Protein AF-A0A6P8IX36-F1 (afdb_monomer_lite)

Secondary structure (DSSP, 8-state):
-HHHHHHHHHHHHHSSTTHHHHHHHHHHHHHHHHHT--S--HHHHHHHHHHHHHHHHHHHHHHHHHHHHHHHHHHHHHHHHHHHHHHHHHHHHHHHHHHHHHHHHHHHHHTSPPHHHHHHHHHHHHHHHHHHHHHHHHHHHHHHHHHHHHHHHHHHHHHHHHHHHHHHHHHHHHHTTSS---------------------------

pLDDT: mean 76.94, std 20.55, range [27.88, 97.88]

Foldseek 3Di:
DVVVVVVVVQCLQQVPNPPQVVLVVVLVVLVVVLVPDPPDSPVSVVVSVVSVVVNVVSNVVSVVVVVVVVVVVVVVVVVVVVVVVVPVCVVVVVCVVCVVVVVVVVVVVVVDDDPVVVVVVVVVVVVVVVVVVVVVVVVVVVVVVVVVVVVVVVVVVVVVVVVVVVVVVVVVCVVVPPDDDDDDDDDDDDDDDDDDDDDDDDDDDD

Radius of gyration: 62.51 Å; chains: 1; bounding box: 89×50×178 Å

Structure (mmCIF, N/CA/C/O backbone):
data_AF-A0A6P8IX36-F1
#
_entry.id   AF-A0A6P8IX36-F1
#
loop_
_atom_site.group_PDB
_atom_site.id
_atom_site.type_symbol
_atom_site.label_atom_id
_atom_site.label_alt_id
_atom_site.label_comp_id
_atom_site.label_asym_id
_atom_site.label_entity_id
_atom_site.label_seq_id
_atom_site.pdbx_PDB_ins_code
_atom_site.Cartn_x
_atom_site.Cartn_y
_atom_site.Cartn_z
_atom_site.occupancy
_atom_site.B_iso_or_equiv
_atom_site.auth_seq_id
_atom_site.auth_comp_id
_atom_site.auth_asym_id
_atom_site.auth_atom_id
_atom_site.pdbx_PDB_model_num
ATOM 1 N N . MET A 1 1 ? -1.963 21.191 -30.939 1.00 56.12 1 MET A N 1
ATOM 2 C CA . MET A 1 1 ? -2.420 19.890 -31.491 1.00 56.12 1 MET A CA 1
ATOM 3 C C . MET A 1 1 ? -1.783 19.585 -32.846 1.00 56.12 1 MET A C 1
ATOM 5 O O . MET A 1 1 ? -0.876 18.770 -32.852 1.00 56.12 1 MET A O 1
ATOM 9 N N . ALA A 1 2 ? -2.171 20.232 -33.959 1.00 70.69 2 ALA A N 1
ATOM 10 C CA . ALA A 1 2 ? -1.539 19.979 -35.269 1.00 70.69 2 ALA A CA 1
ATOM 11 C C . ALA A 1 2 ? -0.059 20.410 -35.304 1.00 70.69 2 ALA A C 1
ATOM 13 O O . ALA A 1 2 ? 0.797 19.630 -35.712 1.00 70.69 2 ALA A O 1
ATOM 14 N N . ASP A 1 3 ? 0.251 21.596 -34.772 1.00 66.12 3 ASP A N 1
ATOM 15 C CA . ASP A 1 3 ? 1.633 22.089 -34.690 1.00 66.12 3 ASP A CA 1
ATOM 16 C C . ASP A 1 3 ? 2.513 21.236 -33.769 1.00 66.12 3 ASP A C 1
ATOM 18 O O . ASP A 1 3 ? 3.644 20.929 -34.126 1.00 66.12 3 ASP A O 1
ATOM 22 N N . ASP A 1 4 ? 1.989 20.759 -32.635 1.00 74.50 4 ASP A N 1
ATOM 23 C CA . ASP A 1 4 ? 2.739 19.854 -31.747 1.00 74.50 4 ASP A CA 1
ATOM 24 C C . ASP A 1 4 ? 3.066 18.525 -32.420 1.00 74.50 4 ASP A C 1
ATOM 26 O O . ASP A 1 4 ? 4.098 17.919 -32.145 1.00 74.50 4 ASP A O 1
ATOM 30 N N . GLU A 1 5 ? 2.187 18.040 -33.295 1.00 77.25 5 GLU A N 1
ATOM 31 C CA . GLU A 1 5 ? 2.423 16.808 -34.034 1.00 77.25 5 GLU A CA 1
ATOM 32 C C . GLU A 1 5 ? 3.450 17.004 -35.152 1.00 77.25 5 GLU A C 1
ATOM 34 O O . GLU A 1 5 ? 4.294 16.132 -35.361 1.00 77.25 5 GLU A O 1
ATOM 39 N N . VAL A 1 6 ? 3.444 18.168 -35.806 1.00 72.75 6 VAL A N 1
ATOM 40 C CA . VAL A 1 6 ? 4.472 18.572 -36.776 1.00 72.75 6 VAL A CA 1
ATOM 41 C C . VAL A 1 6 ? 5.829 18.737 -36.088 1.00 72.75 6 VAL A C 1
ATOM 43 O O . VAL A 1 6 ? 6.826 18.209 -36.576 1.00 72.75 6 VAL A O 1
ATOM 46 N N . ILE A 1 7 ? 5.869 19.392 -34.926 1.00 70.31 7 ILE A N 1
ATOM 47 C CA . ILE A 1 7 ? 7.081 19.581 -34.120 1.00 70.31 7 ILE A CA 1
ATOM 48 C C . ILE A 1 7 ? 7.608 18.229 -33.631 1.00 70.31 7 ILE A C 1
ATOM 50 O O . ILE A 1 7 ? 8.793 17.949 -33.781 1.00 70.31 7 ILE A O 1
ATOM 54 N N . ARG A 1 8 ? 6.739 17.343 -33.132 1.00 73.88 8 ARG A N 1
ATOM 55 C CA . ARG A 1 8 ? 7.122 15.998 -32.678 1.00 73.88 8 ARG A CA 1
ATOM 56 C C . ARG A 1 8 ? 7.668 15.140 -33.820 1.00 73.88 8 ARG A C 1
ATOM 58 O O . ARG A 1 8 ? 8.707 14.515 -33.645 1.00 73.88 8 ARG A O 1
ATOM 65 N N . LYS A 1 9 ? 7.017 15.140 -34.991 1.00 69.38 9 LYS A N 1
ATOM 66 C CA . LYS A 1 9 ? 7.498 14.421 -36.187 1.00 69.38 9 LYS A CA 1
ATOM 67 C C . LYS A 1 9 ? 8.828 14.989 -36.694 1.00 69.38 9 LYS A C 1
ATOM 69 O O . LYS A 1 9 ? 9.705 14.212 -37.051 1.00 69.38 9 LYS A O 1
ATOM 74 N N . ARG A 1 10 ? 9.013 16.315 -36.662 1.00 65.44 10 ARG A N 1
ATOM 75 C CA . ARG A 1 10 ? 10.285 16.972 -37.013 1.00 65.44 10 ARG A CA 1
ATOM 76 C C . ARG A 1 10 ? 11.404 16.592 -36.036 1.00 65.44 10 ARG A C 1
ATOM 78 O O . ARG A 1 10 ? 12.478 16.215 -36.480 1.00 65.44 10 ARG A O 1
ATOM 85 N N . LEU A 1 11 ? 11.146 16.616 -34.726 1.00 66.44 11 LEU A N 1
ATOM 86 C CA . LEU A 1 11 ? 12.119 16.215 -33.700 1.00 66.44 11 LEU A CA 1
ATOM 87 C C . LEU A 1 11 ? 12.490 14.727 -33.763 1.00 66.44 11 LEU A C 1
ATOM 89 O O . LEU A 1 11 ? 13.651 14.392 -33.553 1.00 66.44 11 LEU A O 1
ATOM 93 N N . LEU A 1 12 ? 11.527 13.849 -34.057 1.00 65.31 12 LEU A N 1
ATOM 94 C CA . LEU A 1 12 ? 11.753 12.404 -34.184 1.00 65.31 12 LEU A CA 1
ATOM 95 C C . LEU A 1 12 ? 12.608 12.036 -35.402 1.00 65.31 12 LEU A C 1
ATOM 97 O O . LEU A 1 12 ? 13.360 11.071 -35.327 1.00 65.31 12 LEU A O 1
ATOM 101 N N . ILE A 1 13 ? 12.495 12.785 -36.503 1.00 63.41 13 ILE A N 1
ATOM 102 C CA . ILE A 1 13 ? 13.295 12.556 -37.715 1.00 63.41 13 ILE A CA 1
ATOM 103 C C . ILE A 1 13 ? 14.690 13.183 -37.585 1.00 63.41 13 ILE A C 1
ATOM 105 O O . ILE A 1 13 ? 15.666 12.557 -37.983 1.00 63.41 13 ILE A O 1
ATOM 109 N N . ASP A 1 14 ? 14.801 14.392 -37.022 1.00 61.16 14 ASP A N 1
ATOM 110 C CA . ASP A 1 14 ? 16.071 15.130 -37.013 1.00 61.16 14 ASP A CA 1
ATOM 111 C C . ASP A 1 14 ? 16.959 14.861 -35.789 1.00 61.16 14 ASP A C 1
ATOM 113 O O . ASP A 1 14 ? 18.153 15.130 -35.871 1.00 61.16 14 ASP A O 1
ATOM 117 N N . GLY A 1 15 ? 16.436 14.397 -34.643 1.00 56.31 15 GLY A N 1
ATOM 118 C CA . GLY A 1 15 ? 17.191 14.169 -33.389 1.00 56.31 15 GLY A CA 1
ATOM 119 C C . GLY A 1 15 ? 17.849 15.417 -32.755 1.00 56.31 15 GLY A C 1
ATOM 120 O O . GLY A 1 15 ? 18.048 15.482 -31.546 1.00 56.31 15 GLY A O 1
ATOM 121 N N . GLU A 1 16 ? 18.136 16.438 -33.558 1.00 54.03 16 GLU A N 1
ATOM 122 C CA . GLU A 1 16 ? 18.851 17.675 -33.289 1.00 54.03 16 GLU A CA 1
ATOM 123 C C . GLU A 1 16 ? 18.339 18.691 -34.341 1.00 54.03 16 GLU A C 1
ATOM 125 O O . GLU A 1 16 ? 18.973 18.933 -35.363 1.00 54.03 16 GLU A O 1
ATOM 130 N N . GLY A 1 17 ? 17.109 19.188 -34.147 1.00 56.66 17 GLY A N 1
ATOM 131 C CA . GLY A 1 17 ? 16.180 19.780 -35.138 1.00 56.66 17 GLY A CA 1
ATOM 132 C C . GLY A 1 17 ? 16.595 20.962 -36.037 1.00 56.66 17 GLY A C 1
ATOM 133 O O . GLY A 1 17 ? 15.749 21.804 -36.326 1.00 56.66 17 GLY A O 1
ATOM 134 N N . VAL A 1 18 ? 17.848 21.080 -36.482 1.00 56.66 18 VAL A N 1
ATOM 135 C CA . VAL A 1 18 ? 18.334 22.136 -37.395 1.00 56.66 18 VAL A CA 1
ATOM 136 C C . VAL A 1 18 ? 19.445 21.640 -38.353 1.00 56.66 18 VAL A C 1
ATOM 138 O O . VAL A 1 18 ? 19.840 22.366 -39.267 1.00 56.66 18 VAL A O 1
ATOM 141 N N . GLY A 1 19 ? 19.984 20.427 -38.177 1.00 68.81 19 GLY A N 1
ATOM 142 C CA . GLY A 1 19 ? 21.182 19.959 -38.890 1.00 68.81 19 GLY A CA 1
ATOM 143 C C . GLY A 1 19 ? 20.962 19.588 -40.360 1.00 68.81 19 GLY A C 1
ATOM 144 O O . GLY A 1 19 ? 21.636 20.130 -41.242 1.00 68.81 19 GLY A O 1
ATOM 145 N N . ASP A 1 20 ? 20.022 18.684 -40.634 1.00 73.25 20 ASP A N 1
ATOM 146 C CA . ASP A 1 20 ? 19.889 18.063 -41.957 1.00 73.25 20 ASP A CA 1
ATOM 147 C C . ASP A 1 20 ? 19.109 18.931 -42.950 1.00 73.25 20 ASP A C 1
ATOM 149 O O . ASP A 1 20 ? 19.558 19.111 -44.082 1.00 73.25 20 ASP A O 1
ATOM 153 N N . ASP A 1 21 ? 18.044 19.610 -42.514 1.00 78.19 21 ASP A N 1
ATOM 154 C CA . ASP A 1 21 ? 17.327 20.615 -43.321 1.00 78.19 21 ASP A CA 1
ATOM 155 C C . ASP A 1 21 ? 18.276 21.732 -43.805 1.00 78.19 21 ASP A C 1
ATOM 157 O O . ASP A 1 21 ? 18.265 22.139 -44.973 1.00 78.19 21 ASP A O 1
ATOM 161 N N . ARG A 1 22 ? 19.211 22.157 -42.943 1.00 80.19 22 ARG A N 1
ATOM 162 C CA . ARG A 1 22 ? 20.257 23.129 -43.286 1.00 80.19 22 ARG A CA 1
ATOM 163 C C . ARG A 1 22 ? 21.282 22.561 -44.268 1.00 80.19 22 ARG A C 1
ATOM 165 O O . ARG A 1 22 ? 21.709 23.295 -45.167 1.00 80.19 22 ARG A O 1
ATOM 172 N N . ARG A 1 23 ? 21.692 21.296 -44.122 1.00 82.19 23 ARG A N 1
ATOM 173 C CA . ARG A 1 23 ? 22.615 20.611 -45.050 1.00 82.19 23 ARG A CA 1
ATOM 174 C C . ARG A 1 23 ? 21.992 20.471 -46.437 1.00 82.19 23 ARG A C 1
ATOM 176 O O . ARG A 1 23 ? 22.602 20.917 -47.407 1.00 82.19 23 ARG A O 1
ATOM 183 N N . ILE A 1 24 ? 20.751 19.993 -46.515 1.00 85.88 24 ILE A N 1
ATOM 184 C CA . ILE A 1 24 ? 19.984 19.841 -47.760 1.00 85.88 24 ILE A CA 1
ATOM 185 C C . ILE A 1 24 ? 19.754 21.204 -48.421 1.00 85.88 24 ILE A C 1
ATOM 187 O O . ILE A 1 24 ? 20.025 21.379 -49.608 1.00 85.88 24 ILE A O 1
ATOM 191 N N . THR A 1 25 ? 19.354 22.217 -47.650 1.00 87.50 25 THR A N 1
ATOM 192 C CA . THR A 1 25 ? 19.180 23.587 -48.159 1.00 87.50 25 THR A CA 1
ATOM 193 C C . THR A 1 25 ? 20.494 24.173 -48.690 1.00 87.50 25 THR A C 1
ATOM 195 O O . THR A 1 25 ? 20.504 24.910 -49.679 1.00 87.50 25 THR A O 1
ATOM 198 N N . THR A 1 26 ? 21.625 23.860 -48.055 1.00 86.31 26 THR A N 1
ATOM 199 C CA . THR A 1 26 ? 22.953 24.319 -48.493 1.00 86.31 26 THR A CA 1
ATOM 200 C C . THR A 1 26 ? 23.412 23.597 -49.760 1.00 86.31 26 THR A C 1
ATOM 202 O O . THR A 1 26 ? 23.947 24.251 -50.661 1.00 86.31 26 THR A O 1
ATOM 205 N N . LEU A 1 27 ? 23.158 22.291 -49.866 1.00 89.06 27 LEU A N 1
ATOM 206 C CA . LEU A 1 27 ? 23.403 21.499 -51.070 1.00 89.06 27 LEU A CA 1
ATOM 207 C C . LEU A 1 27 ? 22.580 22.037 -52.247 1.00 89.06 27 LEU A C 1
ATOM 209 O O . LEU A 1 27 ? 23.144 22.335 -53.296 1.00 89.06 27 LEU A O 1
ATOM 213 N N . LEU A 1 28 ? 21.283 22.288 -52.044 1.00 89.25 28 LEU A N 1
ATOM 214 C CA . LEU A 1 28 ? 20.387 22.845 -53.061 1.00 89.25 28 LEU A CA 1
ATOM 215 C C . LEU A 1 28 ? 20.858 24.222 -53.556 1.00 89.25 28 LEU A C 1
ATOM 217 O O . LEU A 1 28 ? 20.911 24.475 -54.758 1.00 89.25 28 LEU A O 1
ATOM 221 N N . LYS A 1 29 ? 21.264 25.112 -52.641 1.00 87.94 29 LYS A N 1
ATOM 222 C CA . LYS A 1 29 ? 21.836 26.423 -52.999 1.00 87.94 29 LYS A CA 1
ATOM 223 C C . LYS A 1 29 ? 23.146 26.292 -53.778 1.00 87.94 29 LYS A C 1
ATOM 225 O O . LYS A 1 29 ? 23.406 27.112 -54.656 1.00 87.94 29 LYS A O 1
ATOM 230 N N . THR A 1 30 ? 23.978 25.304 -53.451 1.00 86.12 30 THR A N 1
ATOM 231 C CA . THR A 1 30 ? 25.255 25.051 -54.139 1.00 86.12 30 THR A CA 1
ATOM 232 C C . THR A 1 30 ? 25.016 24.472 -55.534 1.00 86.12 30 THR A C 1
ATOM 234 O O . THR A 1 30 ? 25.627 24.946 -56.487 1.00 86.12 30 THR A O 1
ATOM 237 N N . PHE A 1 31 ? 24.056 23.556 -55.674 1.00 86.81 31 PHE A N 1
ATOM 238 C CA . PHE A 1 31 ? 23.605 22.999 -56.950 1.00 86.81 31 PHE A CA 1
ATOM 239 C C . PHE A 1 31 ? 23.051 24.081 -57.887 1.00 86.81 31 PHE A C 1
ATOM 241 O O . PHE A 1 31 ? 23.521 24.221 -59.011 1.00 86.81 31 PHE A O 1
ATOM 248 N N . LEU A 1 32 ? 22.130 24.928 -57.410 1.00 87.06 32 LEU A N 1
ATOM 249 C CA . LEU A 1 32 ? 21.561 26.018 -58.216 1.00 87.06 32 LEU A CA 1
ATOM 250 C C . LEU A 1 32 ? 22.620 27.033 -58.673 1.00 87.06 32 LEU A C 1
ATOM 252 O O . LEU A 1 32 ? 22.550 27.542 -59.788 1.00 87.06 32 LEU A O 1
ATOM 256 N N . LYS A 1 33 ? 23.617 27.326 -57.829 1.00 84.69 33 LYS A N 1
ATOM 257 C CA . LYS A 1 33 ? 24.753 28.184 -58.205 1.00 84.69 33 LYS A CA 1
ATOM 258 C C . LYS A 1 33 ? 25.663 27.523 -59.235 1.00 84.69 33 LYS A C 1
ATOM 260 O O . LYS A 1 33 ? 26.165 28.213 -60.111 1.00 84.69 33 LYS A O 1
ATOM 265 N N . TRP A 1 34 ? 25.871 26.213 -59.132 1.00 83.50 34 TRP A N 1
ATOM 266 C CA . TRP A 1 34 ? 26.652 25.447 -60.098 1.00 83.50 34 TRP A CA 1
ATOM 267 C C . TRP A 1 34 ? 25.971 25.393 -61.473 1.00 83.50 34 TRP A C 1
ATOM 269 O O . TRP A 1 34 ? 26.638 25.603 -62.480 1.00 83.50 34 TRP A O 1
ATOM 279 N N . CYS A 1 35 ? 24.645 25.222 -61.526 1.00 83.81 35 CYS A N 1
ATOM 280 C CA . CYS A 1 35 ? 23.884 25.242 -62.781 1.00 83.81 35 CYS A CA 1
ATOM 281 C C . CYS A 1 35 ? 23.938 26.590 -63.519 1.00 83.81 35 CYS A C 1
ATOM 283 O O . CYS A 1 35 ? 23.827 26.607 -64.739 1.00 83.81 35 CYS A O 1
ATOM 285 N N . ASN A 1 36 ? 24.108 27.698 -62.789 1.00 81.88 36 ASN A N 1
ATOM 286 C CA . ASN A 1 36 ? 24.101 29.059 -63.337 1.00 81.88 36 ASN A CA 1
ATOM 287 C C . ASN A 1 36 ? 25.509 29.643 -63.587 1.00 81.88 36 ASN A C 1
ATOM 289 O O . ASN A 1 36 ? 25.612 30.810 -63.958 1.00 81.88 36 ASN A O 1
ATOM 293 N N . ASN A 1 37 ? 26.585 28.879 -63.356 1.00 73.94 37 ASN A N 1
ATOM 294 C CA . ASN A 1 37 ? 27.968 29.311 -63.593 1.00 73.94 37 ASN A CA 1
ATOM 295 C C . ASN A 1 37 ? 28.511 28.702 -64.897 1.00 73.94 37 ASN A C 1
ATOM 297 O O . ASN A 1 37 ? 28.570 27.477 -65.026 1.00 73.94 37 ASN A O 1
ATOM 301 N N . ASP A 1 38 ? 28.947 29.547 -65.836 1.00 62.81 38 ASP A N 1
ATOM 302 C CA . ASP A 1 38 ? 29.497 29.116 -67.133 1.00 62.81 38 ASP A CA 1
ATOM 303 C C . ASP A 1 38 ? 31.031 28.974 -67.165 1.00 62.81 38 ASP A C 1
ATOM 305 O O . ASP A 1 38 ? 31.550 28.321 -68.069 1.00 62.81 38 ASP A O 1
ATOM 309 N N . GLU A 1 39 ? 31.758 29.468 -66.154 1.00 64.75 39 GLU A N 1
ATOM 310 C CA . GLU A 1 39 ? 33.217 29.299 -66.034 1.00 64.75 39 GLU A CA 1
ATOM 311 C C . GLU A 1 39 ? 33.621 28.374 -64.866 1.00 64.75 39 GLU A C 1
ATOM 313 O O . GLU A 1 39 ? 32.979 28.356 -63.817 1.00 64.75 39 GLU A O 1
ATOM 318 N N . GLU A 1 40 ? 34.664 27.563 -65.103 1.00 63.22 40 GLU A N 1
ATOM 319 C CA . GLU A 1 40 ? 35.284 26.547 -64.223 1.00 63.22 40 GLU A CA 1
ATOM 320 C C . GLU A 1 40 ? 34.343 25.795 -63.255 1.00 63.22 40 GLU A C 1
ATOM 322 O O . GLU A 1 40 ? 34.241 26.050 -62.052 1.00 63.22 40 GLU A O 1
ATOM 327 N N . LYS A 1 41 ? 33.691 24.760 -63.798 1.00 65.75 41 LYS A N 1
ATOM 328 C CA . LYS A 1 41 ? 32.696 23.917 -63.109 1.00 65.75 41 LYS A CA 1
ATOM 329 C C . LYS A 1 41 ? 33.281 22.904 -62.112 1.00 65.75 41 LYS A C 1
ATOM 331 O O . LYS A 1 41 ? 32.517 22.361 -61.311 1.00 65.75 41 LYS A O 1
ATOM 336 N N . ASP A 1 42 ? 34.589 22.649 -62.136 1.00 68.75 42 ASP A N 1
ATOM 337 C CA . ASP A 1 42 ? 35.206 21.495 -61.460 1.00 68.75 42 ASP A CA 1
ATOM 338 C C . ASP A 1 42 ? 35.303 21.643 -59.919 1.00 68.75 42 ASP A C 1
ATOM 340 O O . ASP A 1 42 ? 34.772 20.793 -59.199 1.00 68.75 42 ASP A O 1
ATOM 344 N N . PRO A 1 43 ? 35.805 22.759 -59.343 1.00 79.56 43 PRO A N 1
ATOM 345 C CA . PRO A 1 43 ? 35.868 22.912 -57.880 1.00 79.56 43 PRO A CA 1
ATOM 346 C C . PRO A 1 43 ? 34.481 22.987 -57.220 1.00 79.56 43 PRO A C 1
ATOM 348 O O . PRO A 1 43 ? 34.266 22.512 -56.101 1.00 79.56 43 PRO A O 1
ATOM 351 N N . SER A 1 44 ? 33.517 23.577 -57.927 1.00 79.69 44 SER A N 1
ATOM 352 C CA . SER A 1 44 ? 32.130 23.697 -57.471 1.00 79.69 44 SER A CA 1
ATOM 353 C C . SER A 1 44 ? 31.399 22.349 -57.503 1.00 79.69 44 SER A C 1
ATOM 355 O O . SER A 1 44 ? 30.626 22.056 -56.588 1.00 79.69 44 SER A O 1
ATOM 357 N N . TYR A 1 45 ? 31.692 21.506 -58.498 1.00 84.81 45 TYR A N 1
ATOM 358 C CA . TYR A 1 45 ? 31.181 20.139 -58.586 1.00 84.81 45 TYR A CA 1
ATOM 359 C C . TYR A 1 45 ? 31.718 19.256 -57.451 1.00 84.81 45 TYR A C 1
ATOM 361 O O . TYR A 1 45 ? 30.932 18.621 -56.750 1.00 84.81 45 TYR A O 1
ATOM 369 N N . GLN A 1 46 ? 33.031 19.283 -57.191 1.00 86.56 46 GLN A N 1
ATOM 370 C CA . GLN A 1 46 ? 33.642 18.517 -56.093 1.00 86.56 46 GLN A CA 1
ATOM 371 C C . GLN A 1 46 ? 33.055 18.894 -54.726 1.00 86.56 46 GLN A C 1
ATOM 373 O O . GLN A 1 46 ? 32.765 18.032 -53.894 1.00 86.56 46 GLN A O 1
ATOM 378 N N . LYS A 1 47 ? 32.803 20.188 -54.502 1.00 85.94 47 LYS A N 1
ATOM 379 C CA . LYS A 1 47 ? 32.155 20.678 -53.279 1.00 85.94 47 LYS A CA 1
ATOM 380 C C . LYS A 1 47 ? 30.725 20.158 -53.125 1.00 85.94 47 LYS A C 1
ATOM 382 O O . LYS A 1 47 ? 30.330 19.783 -52.023 1.00 85.94 47 LYS A O 1
ATOM 387 N N . MET A 1 48 ? 29.954 20.142 -54.208 1.00 88.12 48 MET A N 1
ATOM 388 C CA . MET A 1 48 ? 28.593 19.610 -54.220 1.00 88.12 48 MET A CA 1
ATOM 389 C C . MET A 1 48 ? 28.577 18.097 -53.972 1.00 88.12 48 MET A C 1
ATOM 391 O O . MET A 1 48 ? 27.774 17.617 -53.176 1.00 88.12 48 MET A O 1
ATOM 395 N N . PHE A 1 49 ? 29.505 17.360 -54.583 1.00 87.56 49 PHE A N 1
ATOM 396 C CA . PHE A 1 49 ? 29.662 15.922 -54.380 1.00 87.56 49 PHE A CA 1
ATOM 397 C C . PHE A 1 49 ? 29.999 15.583 -52.920 1.00 87.56 49 PHE A C 1
ATOM 399 O O . PHE A 1 49 ? 29.364 14.724 -52.314 1.00 87.56 49 PHE A O 1
ATOM 406 N N . ALA A 1 50 ? 30.926 16.325 -52.308 1.00 89.38 50 ALA A N 1
ATOM 407 C CA . ALA A 1 50 ? 31.259 16.161 -50.894 1.00 89.38 50 ALA A CA 1
ATOM 408 C C . ALA A 1 50 ? 30.068 16.464 -49.963 1.00 89.38 50 ALA A C 1
ATOM 410 O O . ALA A 1 50 ? 29.871 15.773 -48.965 1.00 89.38 50 ALA A O 1
ATOM 411 N N . GLN A 1 51 ? 29.255 17.477 -50.284 1.00 89.06 51 GLN A N 1
ATOM 412 C CA . GLN A 1 51 ? 28.037 17.794 -49.529 1.00 89.06 51 GLN A CA 1
ATOM 413 C C . GLN A 1 51 ? 26.965 16.705 -49.664 1.00 89.06 51 GLN A C 1
ATOM 415 O O . GLN A 1 51 ? 26.291 16.400 -48.681 1.00 89.06 51 GLN A O 1
ATOM 420 N N . LEU A 1 52 ? 26.824 16.101 -50.847 1.00 89.94 52 LEU A N 1
ATOM 421 C CA . LEU A 1 52 ? 25.916 14.976 -51.067 1.00 89.94 52 LEU A CA 1
ATOM 422 C C . LEU A 1 52 ? 26.340 13.758 -50.235 1.00 89.94 52 LEU A C 1
ATOM 424 O O . LEU A 1 52 ? 25.527 13.237 -49.475 1.00 89.94 52 LEU A O 1
ATOM 428 N N . ALA A 1 53 ? 27.625 13.394 -50.269 1.00 91.69 53 ALA A N 1
ATOM 429 C CA . ALA A 1 53 ? 28.169 12.299 -49.462 1.00 91.69 53 ALA A CA 1
ATOM 430 C C . ALA A 1 53 ? 27.952 12.517 -47.950 1.00 91.69 53 ALA A C 1
ATOM 432 O O . ALA A 1 53 ? 27.641 11.585 -47.213 1.00 91.69 53 ALA A O 1
ATOM 433 N N . GLN A 1 54 ? 28.061 13.759 -47.465 1.00 87.94 54 GLN A N 1
ATOM 434 C CA . GLN A 1 54 ? 27.751 14.089 -46.068 1.00 87.94 54 GLN A CA 1
ATOM 435 C C . GLN A 1 54 ? 26.270 13.884 -45.721 1.00 87.94 54 GLN A C 1
ATOM 437 O O . GLN A 1 54 ? 25.971 13.434 -44.615 1.00 87.94 54 GLN A O 1
ATOM 442 N N . CYS A 1 55 ? 25.351 14.196 -46.642 1.00 88.69 55 CYS A N 1
ATOM 443 C CA . CYS A 1 55 ? 23.919 13.952 -46.447 1.00 88.69 55 CYS A CA 1
ATOM 444 C C . CYS A 1 55 ? 23.612 12.448 -46.404 1.00 88.69 55 CYS A C 1
ATOM 446 O O . CYS A 1 55 ? 22.852 12.005 -45.548 1.00 88.69 55 CYS A O 1
ATOM 448 N N . GLU A 1 56 ? 24.247 11.654 -47.269 1.00 90.31 56 GLU A N 1
ATOM 449 C CA . GLU A 1 56 ? 24.101 10.192 -47.283 1.00 90.31 56 GLU A CA 1
ATOM 450 C C . GLU A 1 56 ? 24.592 9.556 -45.978 1.00 90.31 56 GLU A C 1
ATOM 452 O O . GLU A 1 56 ? 23.897 8.728 -45.388 1.00 90.31 56 GLU A O 1
ATOM 457 N N . ILE A 1 57 ? 25.754 9.988 -45.477 1.00 89.38 57 ILE A N 1
ATOM 458 C CA . ILE A 1 57 ? 26.300 9.509 -44.198 1.00 89.38 57 ILE A CA 1
ATOM 459 C C . ILE A 1 57 ? 25.378 9.886 -43.033 1.00 89.38 57 ILE A C 1
ATOM 461 O O . ILE A 1 57 ? 25.147 9.064 -42.145 1.00 89.38 57 ILE A O 1
ATOM 465 N N . ALA A 1 58 ? 24.847 11.112 -43.020 1.00 86.62 58 ALA A N 1
ATOM 466 C CA . ALA A 1 58 ? 23.910 11.552 -41.989 1.00 86.62 58 ALA A CA 1
ATOM 467 C C . ALA A 1 58 ? 22.634 10.696 -41.988 1.00 86.62 58 ALA A C 1
ATOM 469 O O . ALA A 1 58 ? 22.249 10.181 -40.939 1.00 86.62 58 ALA A O 1
ATOM 470 N N . MET A 1 59 ? 22.052 10.447 -43.166 1.00 86.06 59 MET A N 1
ATOM 471 C CA . MET A 1 59 ? 20.874 9.591 -43.316 1.00 86.06 59 MET A CA 1
ATOM 472 C C . MET A 1 59 ? 21.148 8.153 -42.852 1.00 86.06 59 MET A C 1
ATOM 474 O O . MET A 1 59 ? 20.349 7.578 -42.114 1.00 86.06 59 MET A O 1
ATOM 478 N N . GLY A 1 60 ? 22.307 7.591 -43.214 1.00 90.44 60 GLY A N 1
ATOM 479 C CA . GLY A 1 60 ? 22.729 6.265 -42.759 1.00 90.44 60 GLY A CA 1
ATOM 480 C C . GLY A 1 60 ? 22.905 6.180 -41.240 1.00 90.44 60 GLY A C 1
ATOM 481 O O . GLY A 1 60 ? 22.518 5.186 -40.627 1.00 90.44 60 GLY A O 1
ATOM 482 N N . LYS A 1 61 ? 23.424 7.239 -40.604 1.00 89.38 61 LYS A N 1
ATOM 483 C CA . LYS A 1 61 ? 23.537 7.318 -39.141 1.00 89.38 61 LYS A CA 1
ATOM 484 C C . LYS A 1 61 ? 22.161 7.315 -38.473 1.00 89.38 61 LYS A C 1
ATOM 486 O O . LYS A 1 61 ? 21.970 6.572 -37.514 1.00 89.38 61 LYS A O 1
ATOM 491 N N . THR A 1 62 ? 21.216 8.113 -38.970 1.00 86.31 62 THR A N 1
ATOM 492 C CA . THR A 1 62 ? 19.848 8.164 -38.428 1.00 86.31 62 THR A CA 1
ATOM 493 C C . THR A 1 62 ? 19.155 6.809 -38.549 1.00 86.31 62 THR A C 1
ATOM 495 O O . THR A 1 62 ? 18.581 6.332 -37.573 1.00 86.31 62 THR A O 1
ATOM 498 N N . GLN A 1 63 ? 19.295 6.137 -39.696 1.00 89.88 63 GLN A N 1
ATOM 499 C CA . GLN A 1 63 ? 18.769 4.785 -39.897 1.00 89.88 63 GLN A CA 1
ATOM 500 C C . GLN A 1 63 ? 19.374 3.772 -38.908 1.00 89.88 63 GLN A C 1
ATOM 502 O O . GLN A 1 63 ? 18.644 3.011 -38.278 1.00 89.88 63 GLN A O 1
ATOM 507 N N . ALA A 1 64 ? 20.694 3.796 -38.707 1.00 92.69 64 ALA A N 1
ATOM 508 C CA . ALA A 1 64 ? 21.359 2.897 -37.764 1.00 92.69 64 ALA A CA 1
ATOM 509 C C . ALA A 1 64 ? 20.920 3.133 -36.305 1.00 92.69 64 ALA A C 1
ATOM 511 O O . ALA A 1 64 ? 20.740 2.178 -35.550 1.00 92.69 64 ALA A O 1
ATOM 512 N N . VAL A 1 65 ? 20.726 4.396 -35.904 1.00 90.25 65 VAL A N 1
ATOM 513 C CA . VAL A 1 65 ? 20.201 4.746 -34.571 1.00 90.25 65 VAL A CA 1
ATOM 514 C C . VAL A 1 65 ? 18.759 4.267 -34.411 1.00 90.25 65 VAL A C 1
ATOM 516 O O . VAL A 1 65 ? 18.418 3.727 -33.363 1.00 90.25 65 VAL A O 1
ATOM 519 N N . TYR A 1 66 ? 17.924 4.409 -35.442 1.00 89.88 66 TYR A N 1
ATOM 520 C CA . TYR A 1 66 ? 16.555 3.895 -35.425 1.00 89.88 66 TYR A CA 1
ATOM 521 C C . TYR A 1 66 ? 16.522 2.375 -35.194 1.00 89.88 66 TYR A C 1
ATOM 523 O O . TYR A 1 66 ? 15.866 1.906 -34.265 1.00 89.88 66 TYR A O 1
ATOM 531 N N . GLU A 1 67 ? 17.297 1.609 -35.966 1.00 95.50 67 GLU A N 1
ATOM 532 C CA . GLU A 1 67 ? 17.383 0.148 -35.825 1.00 95.50 67 GLU A CA 1
ATOM 533 C C . GLU A 1 67 ? 17.940 -0.284 -34.459 1.00 95.50 67 GLU A C 1
ATOM 535 O O . GLU A 1 67 ? 17.527 -1.299 -33.891 1.00 95.50 67 GLU A O 1
ATOM 540 N N . MET A 1 68 ? 18.889 0.480 -33.910 1.00 94.81 68 MET A N 1
ATOM 541 C CA . MET A 1 68 ? 19.394 0.276 -32.553 1.00 94.81 68 MET A CA 1
ATOM 542 C C . MET A 1 68 ? 18.286 0.482 -31.515 1.00 94.81 68 MET A C 1
ATOM 544 O O . MET A 1 68 ? 18.098 -0.389 -30.668 1.00 94.81 68 MET A O 1
ATOM 548 N N . ASN A 1 69 ? 17.520 1.570 -31.618 1.00 93.94 69 ASN A N 1
ATOM 549 C CA . ASN A 1 69 ? 16.430 1.887 -30.695 1.00 93.94 69 ASN A CA 1
ATOM 550 C C . ASN A 1 69 ? 15.302 0.843 -30.743 1.00 93.94 69 ASN A C 1
ATOM 552 O O . ASN A 1 69 ? 14.750 0.490 -29.700 1.00 93.94 69 ASN A O 1
ATOM 556 N N . GLU A 1 70 ? 14.965 0.304 -31.921 1.00 95.31 70 GLU A N 1
ATOM 557 C CA . GLU A 1 70 ? 13.990 -0.794 -32.034 1.00 95.31 70 GLU A CA 1
ATOM 558 C C . GLU A 1 70 ? 14.473 -2.061 -31.318 1.00 95.31 70 GLU A C 1
ATOM 560 O O . GLU A 1 70 ? 13.718 -2.705 -30.576 1.00 95.31 70 GLU A O 1
ATOM 565 N N . ARG A 1 71 ? 15.757 -2.403 -31.486 1.00 96.25 71 ARG A N 1
ATOM 566 C CA . ARG A 1 71 ? 16.370 -3.545 -30.798 1.00 96.25 71 ARG A CA 1
ATOM 567 C C . ARG A 1 71 ? 16.400 -3.336 -29.285 1.00 96.25 71 ARG A C 1
ATOM 569 O O . ARG A 1 71 ? 16.087 -4.266 -28.545 1.00 96.25 71 ARG A O 1
ATOM 576 N N . GLU A 1 72 ? 16.749 -2.137 -28.826 1.00 95.44 72 GLU A N 1
ATOM 577 C CA . GLU A 1 72 ? 16.744 -1.784 -27.404 1.00 95.44 72 GLU A CA 1
ATOM 578 C C . GLU A 1 72 ? 15.337 -1.840 -26.809 1.00 95.44 72 GLU A C 1
ATOM 580 O O . GLU A 1 72 ? 15.157 -2.445 -25.758 1.00 95.44 72 GLU A O 1
ATOM 585 N N . THR A 1 73 ? 14.328 -1.311 -27.505 1.00 94.38 73 THR A N 1
ATOM 586 C CA . THR A 1 73 ? 12.922 -1.374 -27.070 1.00 94.38 73 THR A CA 1
ATOM 587 C C . THR A 1 73 ? 12.480 -2.822 -26.871 1.00 94.38 73 THR A C 1
ATOM 589 O O . THR A 1 73 ? 11.988 -3.184 -25.803 1.00 94.38 73 THR A O 1
ATOM 592 N N . THR A 1 74 ? 12.759 -3.682 -27.854 1.00 96.06 74 THR A N 1
ATOM 593 C CA . THR A 1 74 ? 12.458 -5.119 -27.768 1.00 96.06 74 THR A CA 1
ATOM 594 C C . THR A 1 74 ? 13.203 -5.785 -26.606 1.00 96.06 74 THR A C 1
ATOM 596 O O . THR A 1 74 ? 12.646 -6.616 -25.888 1.00 96.06 74 THR A O 1
ATOM 599 N N . ASN A 1 75 ? 14.466 -5.415 -26.384 1.00 96.31 75 ASN A N 1
ATOM 600 C CA . ASN A 1 75 ? 15.258 -5.927 -25.270 1.00 96.31 75 ASN A CA 1
ATOM 601 C C . ASN A 1 75 ? 14.674 -5.507 -23.911 1.00 96.31 75 ASN A C 1
ATOM 603 O O . ASN A 1 75 ? 14.537 -6.347 -23.024 1.00 96.31 75 ASN A O 1
ATOM 607 N N . TYR A 1 76 ? 14.276 -4.244 -23.752 1.00 95.25 76 TYR A N 1
ATOM 608 C CA . TYR A 1 76 ? 13.649 -3.758 -22.523 1.00 95.25 76 TYR A CA 1
ATOM 609 C C . TYR A 1 76 ? 12.314 -4.449 -22.241 1.00 95.25 76 TYR A C 1
ATOM 611 O O . TYR A 1 76 ? 12.050 -4.810 -21.095 1.00 95.25 76 TYR A O 1
ATOM 619 N N . GLU A 1 77 ? 11.501 -4.714 -23.266 1.00 93.44 77 GLU A N 1
ATOM 620 C CA . GLU A 1 77 ? 10.272 -5.497 -23.111 1.00 93.44 77 GLU A CA 1
ATOM 621 C C . GLU A 1 77 ? 10.544 -6.933 -22.646 1.00 93.44 77 GLU A C 1
ATOM 623 O O . GLU A 1 77 ? 9.812 -7.467 -21.809 1.00 93.44 77 GLU A O 1
ATOM 628 N N . ASN A 1 78 ? 11.596 -7.566 -23.167 1.00 94.12 78 ASN A N 1
ATOM 629 C CA . ASN A 1 78 ? 11.974 -8.923 -22.779 1.00 94.12 78 ASN A CA 1
ATOM 630 C C . ASN A 1 78 ? 12.495 -8.976 -21.340 1.00 94.12 78 ASN A C 1
ATOM 632 O O . ASN A 1 78 ? 12.032 -9.808 -20.561 1.00 94.12 78 ASN A O 1
ATOM 636 N N . VAL A 1 79 ? 13.379 -8.049 -20.962 1.00 91.50 79 VAL A N 1
ATOM 637 C CA . VAL A 1 79 ? 13.885 -7.931 -19.586 1.00 91.50 79 VAL A CA 1
ATOM 638 C C . VAL A 1 79 ? 12.740 -7.649 -18.612 1.00 91.50 79 VAL A C 1
ATOM 640 O O . VAL A 1 79 ? 12.674 -8.259 -17.547 1.00 91.50 79 VAL A O 1
ATOM 643 N N . PHE A 1 80 ? 11.784 -6.790 -18.978 1.00 87.81 80 PHE A N 1
ATOM 644 C CA . PHE A 1 80 ? 10.601 -6.533 -18.155 1.00 87.81 80 PHE A CA 1
ATOM 645 C C . PHE A 1 80 ? 9.764 -7.800 -17.930 1.00 87.81 80 PHE A C 1
ATOM 647 O O . PHE A 1 80 ? 9.344 -8.065 -16.803 1.00 87.81 80 PHE A O 1
ATOM 654 N N . LYS A 1 81 ? 9.548 -8.608 -18.975 1.00 88.19 81 LYS A N 1
ATOM 655 C CA . LYS A 1 81 ? 8.844 -9.895 -18.855 1.00 88.19 81 LYS A CA 1
ATOM 656 C C . LYS A 1 81 ? 9.608 -10.878 -17.970 1.00 88.19 81 LYS A C 1
ATOM 658 O O . LYS A 1 81 ? 8.990 -11.533 -17.141 1.00 88.19 81 LYS A O 1
ATOM 663 N N . GLU A 1 82 ? 10.926 -10.970 -18.109 1.00 86.56 82 GLU A N 1
ATOM 664 C CA . GLU A 1 82 ? 11.761 -11.876 -17.311 1.00 86.56 82 GLU A CA 1
ATOM 665 C C . GLU A 1 82 ? 11.742 -11.512 -15.818 1.00 86.56 82 GLU A C 1
ATOM 667 O O . GLU A 1 82 ? 11.485 -12.364 -14.963 1.00 86.56 82 GLU A O 1
ATOM 672 N N . ILE A 1 83 ? 11.901 -10.224 -15.507 1.00 79.75 83 ILE A N 1
ATOM 673 C CA . ILE A 1 83 ? 11.762 -9.679 -14.150 1.00 79.75 83 ILE A CA 1
ATOM 674 C C . ILE A 1 83 ? 10.347 -9.957 -13.619 1.00 79.75 83 ILE A C 1
ATOM 676 O O . ILE A 1 83 ? 10.171 -10.500 -12.526 1.00 79.75 83 ILE A O 1
ATOM 680 N N . GLY A 1 84 ? 9.321 -9.659 -14.418 1.00 71.56 84 GLY A N 1
ATOM 681 C CA . GLY A 1 84 ? 7.919 -9.889 -14.080 1.00 71.56 84 GLY A CA 1
ATOM 682 C C . GLY A 1 84 ? 7.533 -11.357 -13.874 1.00 71.56 84 GLY A C 1
ATOM 683 O O . GLY A 1 84 ? 6.478 -11.601 -13.306 1.00 71.56 84 GLY A O 1
ATOM 684 N N . VAL A 1 85 ? 8.353 -12.327 -14.288 1.00 65.69 85 VAL A N 1
ATOM 685 C CA . VAL A 1 85 ? 8.155 -13.764 -14.018 1.00 65.69 85 VAL A CA 1
ATOM 686 C C . VAL A 1 85 ? 8.869 -14.209 -12.736 1.00 65.69 85 VAL A C 1
ATOM 688 O O . VAL A 1 85 ? 8.358 -15.078 -12.031 1.00 65.69 85 VAL A O 1
ATOM 691 N N . GLN A 1 86 ? 10.000 -13.598 -12.368 1.00 61.53 86 GLN A N 1
ATOM 692 C CA . GLN A 1 86 ? 10.694 -13.912 -11.109 1.00 61.53 86 GLN A CA 1
ATOM 693 C C . GLN A 1 86 ? 10.002 -13.330 -9.869 1.00 61.53 86 GLN A C 1
ATOM 695 O O . GLN A 1 86 ? 9.944 -13.984 -8.829 1.00 61.53 86 GLN A O 1
ATOM 700 N N . HIS A 1 87 ? 9.447 -12.121 -9.959 1.00 60.56 87 HIS A N 1
ATOM 701 C CA . HIS A 1 87 ? 8.807 -11.465 -8.816 1.00 60.56 87 HIS A CA 1
ATOM 702 C C . HIS A 1 87 ? 7.454 -12.033 -8.330 1.00 60.56 87 HIS A C 1
ATOM 704 O O . HIS A 1 87 ? 7.263 -12.028 -7.113 1.00 60.56 87 HIS A O 1
ATOM 710 N N . PRO A 1 88 ? 6.514 -12.529 -9.167 1.00 58.31 88 PRO A N 1
ATOM 711 C CA . PRO A 1 88 ? 5.228 -13.046 -8.686 1.00 58.31 88 PRO A CA 1
ATOM 712 C C . PRO A 1 88 ? 5.387 -14.287 -7.805 1.00 58.31 88 PRO A C 1
ATOM 714 O O . PRO A 1 88 ? 4.573 -14.507 -6.912 1.00 58.31 88 PRO A O 1
ATOM 717 N N . SER A 1 89 ? 6.449 -15.068 -8.011 1.00 56.25 89 SER A N 1
ATOM 718 C CA . SER A 1 89 ? 6.757 -16.239 -7.187 1.00 56.25 89 SER A CA 1
ATOM 719 C C . SER A 1 89 ? 7.121 -15.843 -5.758 1.00 56.25 89 SER A C 1
ATOM 721 O O . SER A 1 89 ? 6.633 -16.454 -4.818 1.00 56.25 89 SER A O 1
ATOM 723 N N . ILE A 1 90 ? 7.891 -14.766 -5.584 1.00 59.44 90 ILE A N 1
ATOM 724 C CA . ILE A 1 90 ? 8.329 -14.295 -4.265 1.00 59.44 90 ILE A CA 1
ATOM 725 C C . ILE A 1 90 ? 7.125 -13.802 -3.447 1.00 59.44 90 ILE A C 1
ATOM 727 O O . ILE A 1 90 ? 6.948 -14.195 -2.297 1.00 59.44 90 ILE A O 1
ATOM 731 N N . THR A 1 91 ? 6.249 -12.979 -4.030 1.00 60.81 91 THR A N 1
ATOM 732 C CA . THR A 1 91 ? 5.047 -12.486 -3.332 1.00 60.81 91 THR A CA 1
ATOM 733 C C . THR A 1 91 ? 4.030 -13.585 -3.048 1.00 60.81 91 THR A C 1
ATOM 735 O O . THR A 1 91 ? 3.425 -13.576 -1.976 1.00 60.81 91 THR A O 1
ATOM 738 N N . PHE A 1 92 ? 3.841 -14.538 -3.964 1.00 62.38 92 PHE A N 1
ATOM 739 C CA . PHE A 1 92 ? 2.938 -15.666 -3.742 1.00 62.38 92 PHE A CA 1
ATOM 740 C C . PHE A 1 92 ? 3.470 -16.623 -2.670 1.00 62.38 92 PHE A C 1
ATOM 742 O O . PHE A 1 92 ? 2.701 -17.085 -1.834 1.00 62.38 92 PHE A O 1
ATOM 749 N N . GLU A 1 93 ? 4.778 -16.875 -2.643 1.00 64.31 93 GLU A N 1
ATOM 750 C CA . GLU A 1 93 ? 5.418 -17.746 -1.658 1.00 64.31 93 GLU A CA 1
ATOM 751 C C . GLU A 1 93 ? 5.358 -17.149 -0.246 1.00 64.31 93 GLU A C 1
ATOM 753 O O . GLU A 1 93 ? 4.939 -17.835 0.685 1.00 64.31 93 GLU A O 1
ATOM 758 N N . TYR A 1 94 ? 5.642 -15.852 -0.077 1.00 65.12 94 TYR A N 1
ATOM 759 C CA . TYR A 1 94 ? 5.455 -15.186 1.219 1.00 65.12 94 TYR A CA 1
ATOM 760 C C . TYR A 1 94 ? 3.991 -15.172 1.670 1.00 65.12 94 TYR A C 1
ATOM 762 O O . TYR A 1 94 ? 3.712 -15.396 2.847 1.00 65.12 94 TYR A O 1
ATOM 770 N N . LEU A 1 95 ? 3.047 -14.947 0.752 1.00 67.12 95 LEU A N 1
ATOM 771 C CA . LEU A 1 95 ? 1.620 -14.978 1.071 1.00 67.12 95 LEU A CA 1
ATOM 772 C C . LEU A 1 95 ? 1.162 -16.390 1.463 1.00 67.12 95 LEU A C 1
ATOM 774 O O . LEU A 1 95 ? 0.418 -16.540 2.427 1.00 67.12 95 LEU A O 1
ATOM 778 N N . PHE A 1 96 ? 1.631 -17.421 0.758 1.00 71.81 96 PHE A N 1
ATOM 779 C CA . PHE A 1 96 ? 1.307 -18.819 1.039 1.00 71.81 96 PHE A CA 1
ATOM 780 C C . PHE A 1 96 ? 1.916 -19.312 2.356 1.00 71.81 96 PHE A C 1
ATOM 782 O O . PHE A 1 96 ? 1.280 -20.088 3.060 1.00 71.81 96 PHE A O 1
ATOM 789 N N . LEU A 1 97 ? 3.113 -18.844 2.720 1.00 72.25 97 LEU A N 1
ATOM 790 C CA . LEU A 1 97 ? 3.732 -19.162 4.010 1.00 72.25 97 LEU A CA 1
ATOM 791 C C . LEU A 1 97 ? 3.014 -18.491 5.182 1.00 72.25 97 LEU A C 1
ATOM 793 O O . LEU A 1 97 ? 2.881 -19.091 6.243 1.00 72.25 97 LEU A O 1
ATOM 797 N N . LEU A 1 98 ? 2.541 -17.260 4.991 1.00 72.81 98 LEU A N 1
ATOM 798 C CA . LEU A 1 98 ? 1.904 -16.485 6.049 1.00 72.81 98 LEU A CA 1
ATOM 799 C C . LEU A 1 98 ? 0.419 -16.852 6.236 1.00 72.81 98 LEU A C 1
ATOM 801 O O . LEU A 1 98 ? -0.118 -16.758 7.337 1.00 72.81 98 LEU A O 1
ATOM 805 N N . PHE A 1 99 ? -0.255 -17.314 5.181 1.00 81.75 99 PHE A N 1
ATOM 806 C CA . PHE A 1 99 ? -1.688 -17.618 5.198 1.00 81.75 99 PHE A CA 1
ATOM 807 C C . PHE A 1 99 ? -2.119 -18.641 6.274 1.00 81.75 99 PHE A C 1
ATOM 809 O O . PHE A 1 99 ? -3.087 -18.352 6.976 1.00 81.75 99 PHE A O 1
ATOM 816 N N . PRO A 1 100 ? -1.430 -19.781 6.492 1.00 83.38 100 PRO A N 1
ATOM 817 C CA . PRO A 1 100 ? -1.814 -20.755 7.516 1.00 83.38 100 PRO A CA 1
ATOM 818 C C . PRO A 1 100 ? -1.762 -20.205 8.945 1.00 83.38 100 PRO A C 1
ATOM 820 O O . PRO A 1 100 ? -2.616 -20.546 9.760 1.00 83.38 100 PRO A O 1
ATOM 823 N N . GLU A 1 101 ? -0.787 -19.345 9.262 1.00 84.25 101 GLU A N 1
ATOM 824 C CA . GLU A 1 101 ? -0.684 -18.718 10.588 1.00 84.25 101 GLU A CA 1
ATOM 825 C C . GLU A 1 101 ? -1.843 -17.744 10.831 1.00 84.25 101 GLU A C 1
ATOM 827 O O . GLU A 1 101 ? -2.431 -17.720 11.915 1.00 84.25 101 GLU A O 1
ATOM 832 N N . TYR A 1 102 ? -2.219 -16.980 9.802 1.00 87.19 102 TYR A N 1
ATOM 833 C CA . TYR A 1 102 ? -3.353 -16.061 9.866 1.00 87.19 102 TYR A CA 1
ATOM 834 C C . TYR A 1 102 ? -4.694 -16.797 9.889 1.00 87.19 102 TYR A C 1
ATOM 836 O O . TYR A 1 102 ? -5.598 -16.365 10.600 1.00 87.19 102 TYR A O 1
ATOM 844 N N . ASP A 1 103 ? -4.823 -17.915 9.175 1.00 90.12 103 ASP A N 1
ATOM 845 C CA . ASP A 1 103 ? -6.017 -18.763 9.198 1.00 90.12 103 ASP A CA 1
ATOM 846 C C . ASP A 1 103 ? -6.194 -19.440 10.566 1.00 90.12 103 ASP A C 1
ATOM 848 O O . ASP A 1 103 ? -7.279 -19.408 11.148 1.00 90.12 103 ASP A O 1
ATOM 852 N N . ALA A 1 104 ? -5.106 -19.942 11.161 1.00 90.88 104 ALA A N 1
ATOM 853 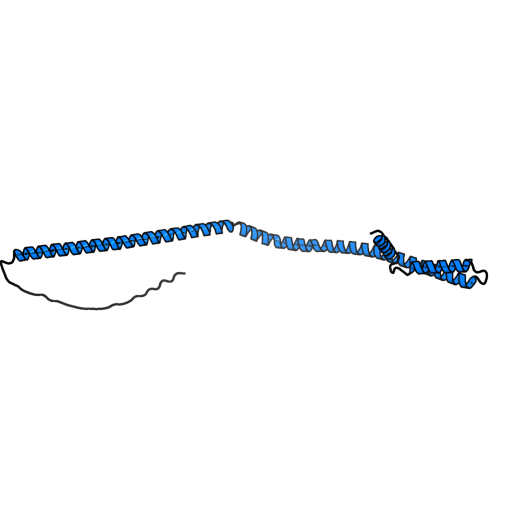C CA . ALA A 1 104 ? -5.115 -20.467 12.525 1.00 90.88 104 ALA A CA 1
ATOM 854 C C . ALA A 1 104 ? -5.514 -19.391 13.551 1.00 90.88 104 ALA A C 1
ATOM 856 O O . ALA A 1 104 ? -6.323 -19.651 14.449 1.00 90.88 104 ALA A O 1
ATOM 857 N N . LEU A 1 105 ? -4.994 -18.167 13.404 1.00 90.94 105 LEU A N 1
ATOM 858 C CA . LEU A 1 105 ? -5.364 -17.038 14.256 1.00 90.94 105 LEU A CA 1
ATOM 859 C C . LEU A 1 105 ? -6.834 -16.640 14.061 1.00 90.94 105 LEU A C 1
ATOM 861 O O . LEU A 1 105 ? -7.543 -16.436 15.045 1.00 90.94 105 LEU A O 1
ATOM 865 N N . ALA A 1 106 ? -7.315 -16.576 12.820 1.00 91.56 106 ALA A N 1
ATOM 866 C CA . ALA A 1 106 ? -8.706 -16.267 12.500 1.00 91.56 106 ALA A CA 1
ATOM 867 C C . ALA A 1 106 ? -9.662 -17.326 13.066 1.00 91.56 106 ALA A C 1
ATOM 869 O O . ALA A 1 106 ? -10.677 -16.978 13.670 1.00 91.56 106 ALA A O 1
ATOM 870 N N . GLN A 1 107 ? -9.307 -18.610 12.964 1.00 89.94 107 GLN A N 1
ATOM 871 C CA . GLN A 1 107 ? -10.059 -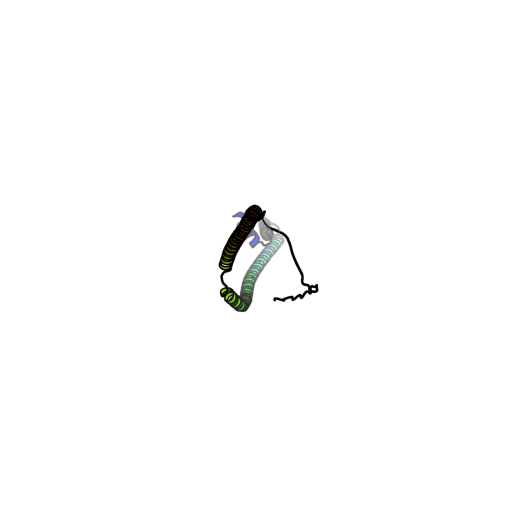19.702 13.577 1.00 89.94 107 GLN A CA 1
ATOM 872 C C . GLN A 1 107 ? -10.050 -19.611 15.111 1.00 89.94 107 GLN A C 1
ATOM 874 O O . GLN A 1 107 ? -11.046 -19.943 15.753 1.00 89.94 107 GLN A O 1
ATOM 879 N N . GLY A 1 108 ? -8.952 -19.143 15.712 1.00 90.06 108 GLY A N 1
ATOM 880 C CA . GLY A 1 108 ? -8.883 -18.812 17.135 1.00 90.06 108 GLY A CA 1
ATOM 881 C C . GLY A 1 108 ? -9.842 -17.682 17.515 1.00 90.06 108 GLY A C 1
ATOM 882 O O . GLY A 1 108 ? -10.626 -17.835 18.448 1.00 90.06 108 GLY A O 1
ATOM 883 N N . ILE A 1 109 ? -9.836 -16.584 16.756 1.00 89.06 109 ILE A N 1
ATOM 884 C CA . ILE A 1 109 ? -10.700 -15.415 16.978 1.00 89.06 109 ILE A CA 1
ATOM 885 C C . ILE A 1 109 ? -12.181 -15.780 16.814 1.00 89.06 109 ILE A C 1
ATOM 887 O O . ILE A 1 109 ? -12.996 -15.365 17.631 1.00 89.06 109 ILE A O 1
ATOM 891 N N . ALA A 1 110 ? -12.532 -16.604 15.824 1.00 87.31 110 ALA A N 1
ATOM 892 C CA . ALA A 1 110 ? -13.910 -17.016 15.551 1.00 87.31 110 ALA A CA 1
ATOM 893 C C . ALA A 1 110 ? -14.554 -17.857 16.671 1.00 87.31 110 ALA A C 1
ATOM 895 O O . ALA A 1 110 ? -15.775 -17.981 16.719 1.00 87.31 110 ALA A O 1
ATOM 896 N N . LYS A 1 111 ? -13.757 -18.442 17.577 1.00 90.56 111 LYS A N 1
ATOM 897 C CA . LYS A 1 111 ? -14.271 -19.147 18.766 1.00 90.56 111 LYS A CA 1
ATOM 898 C C . LYS A 1 111 ? -14.772 -18.191 19.848 1.00 90.56 111 LYS A C 1
ATOM 900 O O . LYS A 1 111 ? -15.480 -18.630 20.753 1.00 90.56 111 LYS A O 1
ATOM 905 N N . HIS A 1 112 ? -14.380 -16.921 19.792 1.00 89.12 112 HIS A N 1
ATOM 906 C CA . HIS A 1 112 ? -14.800 -15.909 20.750 1.00 89.12 112 HIS A CA 1
ATOM 907 C C . HIS A 1 112 ? -16.050 -15.169 20.249 1.00 89.12 112 HIS A C 1
ATOM 909 O O . HIS A 1 112 ? -16.193 -14.964 19.042 1.00 89.12 112 HIS A O 1
ATOM 915 N N . PRO A 1 113 ? -16.958 -14.765 21.159 1.00 88.81 113 PRO A N 1
ATOM 916 C CA . PRO A 1 113 ? -18.139 -13.995 20.791 1.00 88.81 113 PRO A CA 1
ATOM 917 C C . PRO A 1 113 ? -17.753 -12.637 20.205 1.00 88.81 113 PRO A C 1
ATOM 919 O O . PRO A 1 113 ? -16.664 -12.105 20.448 1.00 88.81 113 PRO A O 1
ATOM 922 N N . GLU A 1 114 ? -18.673 -12.055 19.441 1.00 89.81 114 GLU A N 1
ATOM 923 C CA . GLU A 1 114 ? -18.447 -10.756 18.831 1.00 89.81 114 GLU A CA 1
ATOM 924 C C . GLU A 1 114 ? -18.231 -9.683 19.911 1.00 89.81 114 GLU A C 1
ATOM 926 O O . GLU A 1 114 ? -18.950 -9.593 20.914 1.00 89.81 114 GLU A O 1
ATOM 931 N N . ARG A 1 115 ? -17.228 -8.823 19.697 1.00 92.38 115 ARG A N 1
ATOM 932 C CA . ARG A 1 115 ? -16.887 -7.748 20.637 1.00 92.38 115 ARG A CA 1
ATOM 933 C C . ARG A 1 115 ? -18.083 -6.838 20.917 1.00 92.38 115 ARG A C 1
ATOM 935 O O . ARG A 1 115 ? -18.288 -6.460 22.064 1.00 92.38 115 ARG A O 1
ATOM 942 N N . GLN A 1 116 ? -18.848 -6.477 19.886 1.00 91.06 116 GLN A N 1
ATOM 943 C CA . GLN A 1 116 ? -19.989 -5.569 20.028 1.00 91.06 116 GLN A CA 1
ATOM 944 C C . GLN A 1 116 ? -21.096 -6.167 20.896 1.00 91.06 116 GLN A C 1
ATOM 946 O O . GLN A 1 116 ? -21.650 -5.471 21.745 1.00 91.06 116 GLN A O 1
ATOM 951 N N . GLU A 1 117 ? -21.381 -7.458 20.725 1.00 91.00 117 GLU A N 1
ATOM 952 C CA . GLU A 1 117 ? -22.348 -8.169 21.558 1.00 91.00 117 GLU A CA 1
ATOM 953 C C . GLU A 1 117 ? -21.894 -8.193 23.021 1.00 91.00 117 GLU A C 1
ATOM 955 O O . GLU A 1 117 ? -22.659 -7.832 23.913 1.00 91.00 117 GLU A O 1
ATOM 960 N N . THR A 1 118 ? -20.619 -8.515 23.259 1.00 92.62 118 THR A N 1
ATOM 961 C CA . THR A 1 118 ? -20.046 -8.554 24.613 1.00 92.62 118 THR A CA 1
ATOM 962 C C . THR A 1 118 ? -20.072 -7.174 25.282 1.00 92.62 118 THR A C 1
ATOM 964 O O . THR A 1 118 ? -20.408 -7.068 26.456 1.00 92.62 118 THR A O 1
ATOM 967 N N . MET A 1 119 ? -19.775 -6.098 24.543 1.00 93.38 119 MET A N 1
ATOM 968 C CA . MET A 1 119 ? -19.878 -4.722 25.055 1.00 93.38 119 MET A CA 1
ATOM 969 C C . MET A 1 119 ? -21.313 -4.371 25.455 1.00 93.38 119 MET A C 1
ATOM 971 O O . MET A 1 119 ? -21.532 -3.852 26.544 1.00 93.38 119 MET A O 1
ATOM 975 N N . ARG A 1 120 ? -22.302 -4.719 24.622 1.00 95.00 120 ARG A N 1
ATOM 976 C CA . ARG A 1 120 ? -23.716 -4.474 24.935 1.00 95.00 120 ARG A CA 1
ATOM 977 C C . ARG A 1 120 ? -24.166 -5.248 26.181 1.00 95.00 120 ARG A C 1
ATOM 979 O O . ARG A 1 120 ? -24.881 -4.695 27.010 1.00 95.00 120 ARG A O 1
ATOM 986 N N . GLN A 1 121 ? -23.732 -6.501 26.331 1.00 95.31 121 GLN A N 1
ATOM 987 C CA . GLN A 1 121 ? -24.018 -7.303 27.526 1.00 95.31 121 GLN A CA 1
ATOM 988 C C . GLN A 1 121 ? -23.385 -6.697 28.787 1.00 95.31 121 GLN A C 1
ATOM 990 O O . GLN A 1 121 ? -24.022 -6.684 29.837 1.00 95.31 121 GLN A O 1
ATOM 995 N N . ILE A 1 122 ? -22.162 -6.165 28.694 1.00 96.44 122 ILE A N 1
ATOM 996 C CA . ILE A 1 122 ? -21.502 -5.475 29.813 1.00 96.44 122 ILE A CA 1
ATOM 997 C C . ILE A 1 122 ? -22.294 -4.230 30.220 1.00 96.44 122 ILE A C 1
ATOM 999 O O . ILE A 1 122 ? -22.618 -4.091 31.396 1.00 96.44 122 ILE A O 1
ATOM 1003 N N . GLU A 1 123 ? -22.675 -3.376 29.268 1.00 96.56 123 GLU A N 1
ATOM 1004 C CA . GLU A 1 123 ? -23.479 -2.175 29.545 1.00 96.56 123 GLU A CA 1
ATOM 1005 C C . GLU A 1 1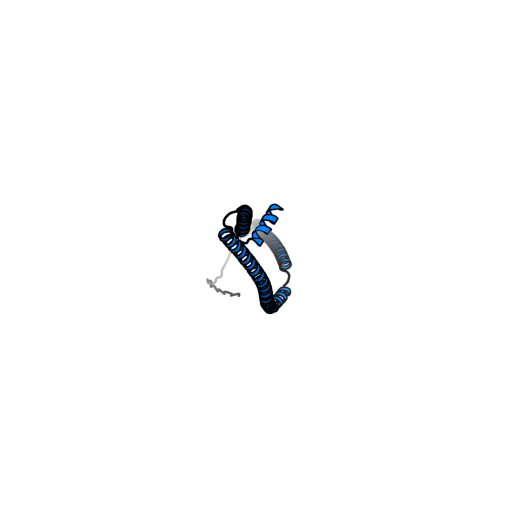23 ? -24.831 -2.521 30.195 1.00 96.56 123 GLU A C 1
ATOM 1007 O O . GLU A 1 123 ? -25.287 -1.849 31.125 1.00 96.56 123 GLU A O 1
ATOM 1012 N N . GLU A 1 124 ? -25.484 -3.592 29.736 1.00 97.00 124 GLU A N 1
ATOM 1013 C CA . GLU A 1 124 ? -26.730 -4.076 30.330 1.00 97.00 124 GLU A CA 1
ATOM 1014 C C . GLU A 1 124 ? -26.520 -4.580 31.763 1.00 97.00 124 GLU A C 1
ATOM 1016 O O . GLU A 1 124 ? -27.274 -4.206 32.665 1.00 97.00 124 GLU A O 1
ATOM 1021 N N . LEU A 1 125 ? -25.476 -5.377 32.001 1.00 96.75 125 LEU A N 1
ATOM 1022 C CA . LEU A 1 125 ? -25.135 -5.877 33.332 1.00 96.75 125 LEU A CA 1
ATOM 1023 C C . LEU A 1 125 ? -24.766 -4.744 34.296 1.00 96.75 125 LEU A C 1
ATOM 1025 O O . LEU A 1 125 ? -25.207 -4.765 35.444 1.00 96.75 125 LEU A O 1
ATOM 1029 N N . GLU A 1 126 ? -24.026 -3.731 33.847 1.00 96.94 126 GLU A N 1
ATOM 1030 C CA . GLU A 1 126 ? -23.710 -2.536 34.639 1.00 96.94 126 GLU A CA 1
ATOM 1031 C C . GLU A 1 126 ? -24.980 -1.770 35.031 1.00 96.94 126 GLU A C 1
ATOM 1033 O O . GLU A 1 126 ? -25.153 -1.365 36.188 1.00 96.94 126 GLU A O 1
ATOM 1038 N N . LYS A 1 127 ? -25.928 -1.629 34.101 1.00 97.06 127 LYS A N 1
ATOM 1039 C CA . LYS A 1 127 ? -27.230 -1.017 34.381 1.00 97.06 127 LYS A CA 1
ATOM 1040 C C . LYS A 1 127 ? -28.042 -1.830 35.392 1.00 97.06 127 LYS A C 1
ATOM 1042 O O . LYS A 1 127 ? -28.664 -1.260 36.285 1.00 97.06 127 LYS A O 1
ATOM 1047 N N . VAL A 1 128 ? -28.043 -3.155 35.280 1.00 97.56 128 VAL A N 1
ATOM 1048 C CA . VAL A 1 128 ? -28.733 -4.021 36.248 1.00 97.56 128 VAL A CA 1
ATOM 1049 C C . VAL A 1 128 ? -28.073 -3.929 37.623 1.00 97.56 128 VAL A C 1
ATOM 1051 O O . VAL A 1 128 ? -28.772 -3.824 38.631 1.00 97.56 128 VAL A O 1
ATOM 1054 N N . LEU A 1 129 ? -26.742 -3.917 37.681 1.00 97.19 129 LEU A N 1
ATOM 1055 C CA . LEU A 1 129 ? -25.987 -3.828 38.927 1.00 97.19 129 LEU A CA 1
ATOM 1056 C C . LEU A 1 129 ? -26.275 -2.511 39.650 1.00 97.19 129 LEU A C 1
ATOM 1058 O O . LEU A 1 129 ? -26.612 -2.531 40.832 1.00 97.19 129 LEU A O 1
ATOM 1062 N N . THR A 1 130 ? -26.227 -1.383 38.941 1.00 96.94 130 THR A N 1
ATOM 1063 C CA . THR A 1 130 ? -26.545 -0.062 39.512 1.00 96.94 130 THR A CA 1
ATOM 1064 C C . THR A 1 130 ? -27.971 -0.020 40.072 1.00 96.94 130 THR A C 1
ATOM 1066 O O . THR A 1 130 ? -28.162 0.313 41.244 1.00 96.94 130 THR A O 1
ATOM 1069 N N . GLN A 1 131 ? -28.966 -0.501 39.323 1.00 97.50 131 GLN A N 1
ATOM 1070 C CA . GLN A 1 131 ? -30.350 -0.607 39.808 1.00 97.50 131 GLN A CA 1
ATOM 1071 C C . GLN A 1 131 ? -30.485 -1.504 41.049 1.00 97.50 131 GLN A C 1
ATOM 1073 O O . GLN A 1 131 ? -31.184 -1.167 42.011 1.00 97.50 131 GLN A O 1
ATOM 1078 N N . GLN A 1 132 ? -29.811 -2.655 41.073 1.00 96.88 132 GLN A N 1
ATOM 1079 C CA . GLN A 1 132 ? -29.821 -3.539 42.240 1.00 96.88 132 GLN A CA 1
ATOM 1080 C C . GLN A 1 132 ? -29.156 -2.890 43.459 1.00 96.88 132 GLN A C 1
ATOM 1082 O O . GLN A 1 132 ? -29.642 -3.049 44.580 1.00 96.88 132 GLN A O 1
ATOM 1087 N N . THR A 1 133 ? -28.083 -2.123 43.268 1.00 96.81 133 THR A N 1
ATOM 1088 C CA . THR A 1 133 ? -27.441 -1.396 44.369 1.00 96.81 133 THR A CA 1
ATOM 1089 C C . THR A 1 133 ? -28.339 -0.299 44.936 1.00 96.81 133 THR A C 1
ATOM 1091 O O . THR A 1 133 ? -28.502 -0.236 46.155 1.00 96.81 133 THR A O 1
ATOM 1094 N N . GLU A 1 134 ? -29.017 0.477 44.086 1.00 97.69 134 GLU A N 1
ATOM 1095 C CA . GLU A 1 134 ? -29.962 1.518 44.512 1.00 97.69 134 GLU A CA 1
ATOM 1096 C C . GLU A 1 134 ? -31.152 0.928 45.283 1.00 97.69 134 GLU A C 1
ATOM 1098 O O . GLU A 1 134 ? -31.537 1.416 46.350 1.00 97.69 134 GLU A O 1
ATOM 1103 N N . THR A 1 135 ? -31.733 -0.167 44.780 1.00 97.25 135 THR A N 1
ATOM 1104 C CA . THR A 1 135 ? -32.844 -0.841 45.470 1.00 97.25 135 THR A CA 1
ATOM 1105 C C . THR A 1 135 ? -32.410 -1.425 46.812 1.00 97.25 135 THR A C 1
ATOM 1107 O O . THR A 1 135 ? -33.136 -1.283 47.801 1.00 97.25 135 THR A O 1
ATOM 1110 N N . LYS A 1 136 ? -31.214 -2.022 46.888 1.00 97.38 136 LYS A N 1
ATOM 1111 C CA . LYS A 1 136 ? -30.626 -2.514 48.140 1.00 97.38 136 LYS A CA 1
ATOM 1112 C C . LYS A 1 136 ? -30.434 -1.385 49.151 1.00 97.38 136 LYS A C 1
ATOM 1114 O O . LYS A 1 136 ? -30.825 -1.545 50.307 1.00 97.38 136 LYS A O 1
ATOM 1119 N N . GLU A 1 137 ? -29.874 -0.252 48.737 1.00 97.69 137 GLU A N 1
ATOM 1120 C CA . GLU A 1 137 ? -29.656 0.910 49.606 1.00 97.69 137 GLU A CA 1
ATOM 1121 C C . GLU A 1 137 ? -30.981 1.516 50.101 1.00 97.69 137 GLU A C 1
ATOM 1123 O O . GLU A 1 137 ? -31.142 1.810 51.291 1.00 97.69 137 GLU A O 1
ATOM 1128 N N . SER A 1 138 ? -31.983 1.608 49.222 1.00 97.31 138 SER A N 1
ATOM 1129 C CA . SER A 1 138 ? -33.336 2.050 49.578 1.00 97.31 138 SER A CA 1
ATOM 1130 C C . SER A 1 138 ? -33.990 1.135 50.618 1.00 97.31 138 SER A C 1
ATOM 1132 O O . SER A 1 138 ? -34.565 1.606 51.606 1.00 97.31 138 SER A O 1
ATOM 1134 N N . LEU A 1 139 ? -33.892 -0.185 50.434 1.00 97.44 139 LEU A N 1
ATOM 1135 C CA . LEU A 1 139 ? -34.421 -1.163 51.384 1.00 97.44 139 LEU A CA 1
ATOM 1136 C C . LEU A 1 139 ? -33.675 -1.118 52.720 1.00 97.44 139 LEU A C 1
ATOM 1138 O O . LEU A 1 139 ? -34.324 -1.138 53.766 1.00 97.44 139 LEU A O 1
ATOM 1142 N N . ALA A 1 140 ? -32.346 -0.992 52.701 1.00 97.19 140 ALA A N 1
ATOM 1143 C CA . ALA A 1 140 ? -31.539 -0.842 53.908 1.00 97.19 140 ALA A CA 1
ATOM 1144 C C . ALA A 1 140 ? -31.946 0.410 54.705 1.00 97.19 140 ALA A C 1
ATOM 1146 O O . ALA A 1 140 ? -32.156 0.333 55.915 1.00 97.19 140 ALA A O 1
ATOM 1147 N N . SER A 1 141 ? -32.175 1.532 54.019 1.00 97.00 141 SER A N 1
ATOM 1148 C CA . SER A 1 141 ? -32.645 2.784 54.625 1.00 97.00 141 SER A CA 1
ATOM 1149 C C . SER A 1 141 ? -34.032 2.644 55.261 1.00 97.00 141 SER A C 1
ATOM 1151 O O . SER A 1 141 ? -34.259 3.095 56.386 1.00 97.00 141 SER A O 1
ATOM 1153 N N . LYS A 1 142 ? -34.968 1.970 54.579 1.00 97.88 142 LYS A N 1
ATOM 1154 C CA . LYS A 1 142 ? -36.306 1.676 55.125 1.00 97.88 142 LYS A CA 1
ATOM 1155 C C . LYS A 1 142 ? -36.229 0.767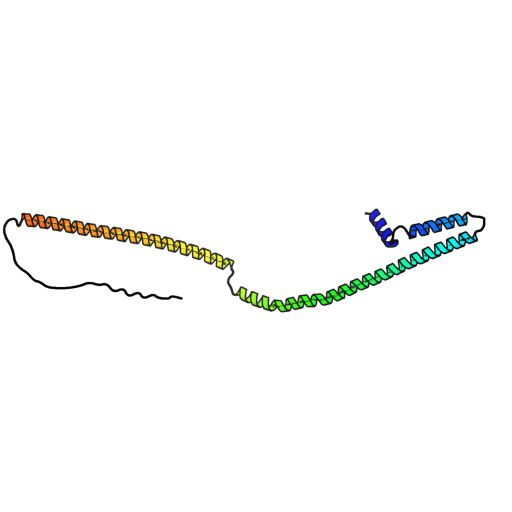 56.347 1.00 97.88 142 LYS A C 1
ATOM 1157 O O . LYS A 1 142 ? -36.930 1.011 57.325 1.00 97.88 142 LYS A O 1
ATOM 1162 N N . LEU A 1 143 ? -35.389 -0.263 56.306 1.00 97.88 143 LEU A N 1
ATOM 1163 C CA . LEU A 1 143 ? -35.186 -1.185 57.421 1.00 97.88 143 LEU A CA 1
ATOM 1164 C C . LEU A 1 143 ? -34.634 -0.439 58.640 1.00 97.88 143 LEU A C 1
ATOM 1166 O O . LEU A 1 143 ? -35.160 -0.589 59.742 1.00 97.88 143 LEU A O 1
ATOM 1170 N N . GLU A 1 144 ? -33.643 0.424 58.438 1.00 97.38 144 GLU A N 1
ATOM 1171 C CA . GLU A 1 144 ? -33.063 1.241 59.502 1.00 97.38 144 GLU A CA 1
ATOM 1172 C C . GLU A 1 144 ? -34.085 2.217 60.104 1.00 97.38 144 GLU A C 1
ATOM 1174 O O . GLU A 1 144 ? -34.178 2.365 61.324 1.00 97.38 144 GLU A O 1
ATOM 1179 N N . LEU A 1 145 ? -34.938 2.822 59.272 1.00 97.62 145 LEU A N 1
ATOM 1180 C CA . LEU A 1 145 ? -36.051 3.642 59.747 1.00 97.62 145 LEU A CA 1
ATOM 1181 C C . LEU A 1 145 ? -37.042 2.825 60.592 1.00 97.62 145 LEU A C 1
ATOM 1183 O O . LEU A 1 145 ? -37.458 3.286 61.655 1.00 97.62 145 LEU A O 1
ATOM 1187 N N . ARG A 1 146 ? -37.402 1.607 60.162 1.00 96.75 146 ARG A N 1
ATOM 1188 C CA . ARG A 1 146 ? -38.294 0.717 60.928 1.00 96.75 146 ARG A CA 1
ATOM 1189 C C . ARG A 1 146 ? -37.681 0.300 62.262 1.00 96.75 146 ARG A C 1
ATOM 1191 O O . ARG A 1 146 ? -38.393 0.303 63.262 1.00 96.75 146 ARG A O 1
ATOM 1198 N N . LYS A 1 147 ? -36.376 0.015 62.310 1.00 97.12 147 LYS A N 1
ATOM 1199 C CA . LYS A 1 147 ? -35.656 -0.235 63.569 1.00 97.12 147 LYS A CA 1
ATOM 1200 C C . LYS A 1 147 ? -35.783 0.951 64.519 1.00 97.12 147 LYS A C 1
ATOM 1202 O O . LYS A 1 147 ? -36.175 0.762 65.664 1.00 97.12 147 LYS A O 1
ATOM 1207 N N . LYS A 1 148 ? -35.527 2.173 64.041 1.00 97.44 148 LYS A N 1
ATOM 1208 C CA . LYS A 1 148 ? -35.664 3.399 64.849 1.00 97.44 148 LYS A CA 1
ATOM 1209 C C . LYS A 1 148 ? -37.093 3.603 65.358 1.00 97.44 148 LYS A C 1
ATOM 1211 O O . LYS A 1 148 ? -37.275 3.916 66.530 1.00 97.44 148 LYS A O 1
ATOM 1216 N N . GLN A 1 149 ? -38.099 3.376 64.511 1.00 96.69 149 GLN A N 1
ATOM 1217 C CA . GLN A 1 149 ? -39.513 3.428 64.907 1.00 96.69 149 GLN A CA 1
ATOM 1218 C C . GLN A 1 149 ? -39.841 2.399 65.999 1.00 96.69 149 GLN A C 1
ATOM 1220 O O . GLN A 1 149 ? -40.538 2.725 66.956 1.00 96.69 149 GLN A O 1
ATOM 1225 N N . PHE A 1 150 ? -39.311 1.180 65.888 1.00 97.56 150 PHE A N 1
ATOM 1226 C CA . PHE A 1 150 ? -39.508 0.127 66.884 1.00 97.56 150 PHE A CA 1
ATOM 1227 C C . PHE A 1 150 ? -38.817 0.447 68.217 1.00 97.56 150 PHE A C 1
ATOM 1229 O O . PHE A 1 150 ? -39.422 0.285 69.273 1.00 97.56 150 PHE A O 1
ATOM 1236 N N . TYR A 1 151 ? -37.590 0.977 68.180 1.00 97.44 151 TYR A N 1
ATOM 1237 C CA . TYR A 1 151 ? -36.898 1.462 69.378 1.00 97.44 151 TYR A CA 1
ATOM 1238 C C . TYR A 1 151 ? -37.675 2.574 70.084 1.00 97.44 151 TYR A C 1
ATOM 1240 O O . TYR A 1 151 ? -37.796 2.546 71.307 1.00 97.44 151 TYR A O 1
ATOM 1248 N N . LEU A 1 152 ? -38.226 3.529 69.326 1.00 97.31 152 LEU A N 1
ATOM 1249 C CA . LEU A 1 152 ? -39.067 4.584 69.887 1.00 97.31 152 LEU A CA 1
ATOM 1250 C C . LEU A 1 152 ? -40.314 3.998 70.561 1.00 97.31 152 LEU A C 1
ATOM 1252 O O . LEU A 1 152 ? -40.615 4.375 71.688 1.00 97.31 152 LEU A O 1
ATOM 1256 N N . LEU A 1 153 ? -40.986 3.038 69.917 1.00 96.94 153 LEU A N 1
ATOM 1257 C CA . LEU A 1 153 ? -42.153 2.364 70.490 1.00 96.94 153 LEU A CA 1
ATOM 1258 C C . LEU A 1 153 ? -41.811 1.653 71.809 1.00 96.94 153 LEU A C 1
ATOM 1260 O O . LEU A 1 153 ? -42.504 1.854 72.803 1.00 96.94 153 LEU A O 1
ATOM 1264 N N . ILE A 1 154 ? -40.723 0.876 71.851 1.00 96.56 154 ILE A N 1
ATOM 1265 C CA . ILE A 1 154 ? -40.269 0.214 73.086 1.00 96.56 154 ILE A CA 1
ATOM 1266 C C . ILE A 1 154 ? -40.000 1.243 74.184 1.00 96.56 154 ILE A C 1
ATOM 1268 O O . ILE A 1 154 ? -40.445 1.059 75.313 1.00 96.56 154 ILE A O 1
ATOM 1272 N N . LYS A 1 155 ? -39.314 2.343 73.853 1.00 96.38 155 LYS A N 1
ATOM 1273 C CA . LYS A 1 155 ? -39.037 3.411 74.817 1.00 96.38 155 LYS A CA 1
ATOM 1274 C C . LYS A 1 155 ? -40.329 3.995 75.390 1.00 96.38 155 LYS A C 1
ATOM 1276 O O . LYS A 1 155 ? -40.434 4.115 76.603 1.00 96.38 155 LYS A O 1
ATOM 1281 N N . THR A 1 156 ? -41.319 4.286 74.542 1.00 96.00 156 THR A N 1
ATOM 1282 C CA . THR A 1 156 ? -42.619 4.797 75.003 1.00 96.00 156 THR A CA 1
ATOM 1283 C C . THR A 1 156 ? -43.374 3.786 75.862 1.00 96.00 156 THR A C 1
ATOM 1285 O O . THR A 1 156 ? -44.007 4.179 76.831 1.00 96.00 156 THR A O 1
ATOM 1288 N N . ILE A 1 157 ? -43.280 2.485 75.564 1.00 95.81 157 ILE A N 1
ATOM 1289 C CA . ILE A 1 157 ? -43.889 1.439 76.398 1.00 95.81 157 ILE A CA 1
ATOM 1290 C C . ILE A 1 157 ? -43.226 1.403 77.778 1.00 95.81 157 ILE A C 1
ATOM 1292 O O . ILE A 1 157 ? -43.942 1.362 78.771 1.00 95.81 157 ILE A O 1
ATOM 1296 N N . HIS A 1 158 ? -41.892 1.454 77.857 1.00 95.00 158 HIS A N 1
ATOM 1297 C CA . HIS A 1 158 ? -41.185 1.501 79.142 1.00 95.00 158 HIS A CA 1
ATOM 1298 C C . HIS A 1 158 ? -41.498 2.779 79.931 1.00 95.00 158 HIS A C 1
ATOM 1300 O O . HIS A 1 158 ? -41.702 2.710 81.135 1.00 95.00 158 HIS A O 1
ATOM 1306 N N . GLU A 1 159 ? -41.574 3.938 79.269 1.00 94.31 159 GLU A N 1
ATOM 1307 C CA . GLU A 1 159 ? -41.984 5.194 79.913 1.00 94.31 159 GLU A CA 1
ATOM 1308 C C . GLU A 1 159 ? -43.411 5.093 80.472 1.00 94.31 159 GLU A C 1
ATOM 1310 O O . GLU A 1 159 ? -43.640 5.452 81.621 1.00 94.31 159 GLU A O 1
ATOM 1315 N N . LEU A 1 160 ? -44.356 4.532 79.709 1.00 93.50 160 LEU A N 1
ATOM 1316 C CA . LEU A 1 160 ? -45.724 4.306 80.184 1.00 93.50 160 LEU A CA 1
ATOM 1317 C C . LEU A 1 160 ? -45.791 3.281 81.325 1.00 93.50 160 LEU A C 1
ATOM 1319 O O . LEU A 1 160 ? -46.576 3.463 82.249 1.00 93.50 160 LEU A O 1
ATOM 1323 N N . GLN A 1 161 ? -44.987 2.214 81.283 1.00 92.69 161 GLN A N 1
ATOM 1324 C CA . GLN A 1 161 ? -44.885 1.247 82.382 1.00 92.69 161 GLN A CA 1
ATOM 1325 C C . GLN A 1 161 ? -44.362 1.911 83.656 1.00 92.69 161 GLN A C 1
ATOM 1327 O O . GLN A 1 161 ? -44.963 1.725 84.708 1.00 92.69 161 GLN A O 1
ATOM 1332 N N . ASN A 1 162 ? -43.322 2.741 83.543 1.00 92.56 162 ASN A N 1
ATOM 1333 C CA . ASN A 1 162 ? -42.802 3.511 84.669 1.00 92.56 162 ASN A CA 1
ATOM 1334 C C . ASN A 1 162 ? -43.863 4.456 85.243 1.00 92.56 162 ASN A C 1
ATOM 1336 O O . ASN A 1 162 ? -44.052 4.454 86.449 1.00 92.56 162 ASN A O 1
ATOM 1340 N N . MET A 1 163 ? -44.599 5.195 84.403 1.00 91.19 163 MET A N 1
ATOM 1341 C CA . MET A 1 163 ? -45.690 6.061 84.874 1.00 91.19 163 MET A CA 1
ATOM 1342 C C . MET A 1 163 ? -46.789 5.270 85.600 1.00 91.19 163 MET A C 1
ATOM 1344 O O . MET A 1 163 ? -47.280 5.704 86.634 1.00 91.19 163 MET A O 1
ATOM 1348 N N . ILE A 1 164 ? -47.167 4.093 85.086 1.00 89.69 164 ILE A N 1
ATOM 1349 C CA . ILE A 1 164 ? -48.156 3.220 85.739 1.00 89.69 164 ILE A CA 1
ATOM 1350 C C . ILE A 1 164 ? -47.637 2.704 87.086 1.00 89.69 164 ILE A C 1
ATOM 1352 O O . ILE A 1 164 ? -48.411 2.575 88.033 1.00 89.69 164 ILE A O 1
ATOM 1356 N N . ASP A 1 165 ? -46.359 2.349 87.175 1.00 87.56 165 ASP A N 1
ATOM 1357 C CA . ASP A 1 165 ? -45.769 1.864 88.419 1.00 87.56 165 ASP A CA 1
ATOM 1358 C C . ASP A 1 165 ? -45.592 3.004 89.437 1.00 87.56 165 ASP A C 1
ATOM 1360 O O . ASP A 1 165 ? -45.888 2.802 90.614 1.00 87.56 165 ASP A O 1
ATOM 1364 N N . GLU A 1 166 ? -45.237 4.216 89.001 1.00 84.44 166 GLU A N 1
ATOM 1365 C CA . GLU A 1 166 ? -45.262 5.440 89.817 1.00 84.44 166 GLU A CA 1
ATOM 1366 C C . GLU A 1 166 ? -46.676 5.703 90.377 1.00 84.44 166 GLU A C 1
ATOM 1368 O O . GLU A 1 166 ? -46.838 5.790 91.593 1.00 84.44 166 GLU A O 1
ATOM 1373 N N . ASP A 1 167 ? -47.719 5.671 89.537 1.00 79.38 167 ASP A N 1
ATOM 1374 C CA . ASP A 1 167 ? -49.119 5.855 89.957 1.00 79.38 167 ASP A CA 1
ATOM 1375 C C . ASP A 1 167 ? -49.601 4.779 90.955 1.00 79.38 167 ASP A C 1
ATOM 1377 O O . ASP A 1 167 ? -50.373 5.071 91.874 1.00 79.38 167 ASP A O 1
ATOM 1381 N N . LYS A 1 168 ? -49.165 3.517 90.811 1.00 73.88 168 LYS A N 1
ATOM 1382 C CA . LYS A 1 168 ? -49.455 2.459 91.803 1.00 73.88 168 LYS A CA 1
ATOM 1383 C C . LYS A 1 168 ? -48.779 2.743 93.137 1.00 73.88 168 LYS A C 1
ATOM 1385 O O . LYS A 1 168 ? -49.390 2.528 94.180 1.00 73.88 168 LYS A O 1
ATOM 1390 N N . THR A 1 169 ? -47.540 3.224 93.101 1.00 65.69 169 THR A N 1
ATOM 1391 C CA . THR A 1 169 ? -46.774 3.562 94.305 1.00 65.69 169 THR A CA 1
ATOM 1392 C C . THR A 1 169 ? -47.410 4.753 95.036 1.00 65.69 169 THR A C 1
ATOM 1394 O O . THR A 1 169 ? -47.474 4.768 96.267 1.00 65.69 169 THR A O 1
ATOM 1397 N N . ASP A 1 170 ? -47.975 5.711 94.297 1.00 60.91 170 ASP A N 1
ATOM 1398 C CA . ASP A 1 170 ? -48.715 6.857 94.839 1.00 60.91 170 ASP A CA 1
ATOM 1399 C C . ASP A 1 170 ? -50.082 6.460 95.440 1.00 60.91 170 ASP A C 1
ATOM 1401 O O . ASP A 1 170 ? -50.503 7.002 96.466 1.00 60.91 170 ASP A O 1
ATOM 1405 N N . GLN A 1 171 ? -50.762 5.450 94.883 1.00 57.84 171 GLN A N 1
ATOM 1406 C CA . GLN A 1 171 ? -51.976 4.881 95.489 1.00 57.84 171 GLN A CA 1
ATOM 1407 C C . GLN A 1 171 ? -51.680 3.990 96.704 1.00 57.84 171 GLN A C 1
ATOM 1409 O O . GLN A 1 171 ? -52.412 4.034 97.696 1.00 57.84 171 GLN A O 1
ATOM 1414 N N . GLU A 1 172 ? -50.591 3.219 96.678 1.00 52.81 172 GLU A N 1
ATOM 1415 C CA . GLU A 1 172 ? -50.135 2.440 97.832 1.00 52.81 172 GLU A CA 1
ATOM 1416 C C . GLU A 1 172 ? -49.646 3.339 98.968 1.00 52.81 172 GLU A C 1
ATOM 1418 O O . GLU A 1 172 ? -49.874 3.007 100.126 1.00 52.81 172 GLU A O 1
ATOM 1423 N N . SER A 1 173 ? -49.057 4.502 98.692 1.00 48.50 173 SER A N 1
ATOM 1424 C CA . SER A 1 173 ? -48.672 5.469 99.731 1.00 48.50 173 SER A CA 1
ATOM 1425 C C . SER A 1 173 ? -49.858 6.274 100.290 1.00 48.50 173 SER A C 1
ATOM 1427 O O . SER A 1 173 ? -49.832 6.652 101.466 1.00 48.50 173 SER A O 1
ATOM 1429 N N . GLN A 1 174 ? -50.957 6.424 99.535 1.00 46.25 174 GLN A N 1
ATOM 1430 C CA . GLN A 1 174 ? -52.251 6.863 100.083 1.00 46.25 174 GLN A CA 1
ATOM 1431 C C . GLN A 1 174 ? -52.938 5.795 100.958 1.00 46.25 174 GLN A C 1
ATOM 1433 O O . GLN A 1 174 ? -53.652 6.161 101.891 1.00 46.25 174 GLN A O 1
ATOM 1438 N N . PHE A 1 175 ? -52.701 4.500 100.717 1.00 39.06 175 PHE A N 1
ATOM 1439 C CA . PHE A 1 175 ? -53.238 3.397 101.534 1.00 39.06 175 PHE A CA 1
ATOM 1440 C C . PHE A 1 175 ? -52.327 3.004 102.718 1.00 39.06 175 PHE A C 1
ATOM 1442 O O . PHE A 1 175 ? -52.814 2.560 103.752 1.00 39.06 175 PHE A O 1
ATOM 1449 N N . SER A 1 176 ? -51.015 3.224 102.611 1.00 41.59 176 SER A N 1
ATOM 1450 C CA . SER A 1 176 ? -49.995 2.807 103.594 1.00 41.59 176 SER A CA 1
ATOM 1451 C C . SER A 1 176 ? -49.584 3.914 104.573 1.00 41.59 176 SER A C 1
ATOM 1453 O O . SER A 1 176 ? -48.607 3.770 105.306 1.00 41.59 176 SER A O 1
ATOM 1455 N N . SER A 1 177 ? -50.333 5.021 104.631 1.00 40.53 177 SER A N 1
ATOM 1456 C CA . SER A 1 177 ? -50.177 6.033 105.691 1.00 40.53 177 SER A CA 1
ATOM 1457 C C . SER A 1 177 ? -50.794 5.605 107.040 1.00 40.53 177 SER A C 1
ATOM 1459 O O . SER A 1 177 ? -50.782 6.381 107.993 1.00 40.53 177 SER A O 1
ATOM 1461 N N . GLU A 1 178 ? -51.276 4.362 107.160 1.00 37.78 178 GLU A N 1
ATOM 1462 C CA . GLU A 1 178 ? -51.489 3.669 108.434 1.00 37.78 178 GLU A CA 1
ATOM 1463 C C . GLU A 1 178 ? -50.584 2.424 108.491 1.00 37.78 178 GLU A C 1
ATOM 1465 O O . GLU A 1 178 ? -50.807 1.456 107.775 1.00 37.78 178 GLU A O 1
ATOM 1470 N N . VAL A 1 179 ? -49.617 2.434 109.420 1.00 34.59 179 VAL A N 1
ATOM 1471 C CA . VAL A 1 179 ? -48.750 1.304 109.837 1.00 34.59 179 VAL A CA 1
ATOM 1472 C C . VAL A 1 179 ? -47.603 0.982 108.853 1.00 34.59 179 VAL A C 1
ATOM 1474 O O . VAL A 1 179 ? -47.827 0.522 107.749 1.00 34.59 179 VAL A O 1
ATOM 1477 N N . GLY A 1 180 ? -46.306 1.124 109.143 1.00 30.42 180 GLY A N 1
ATOM 1478 C CA . GLY A 1 180 ? -45.564 1.265 110.393 1.00 30.42 180 GLY A CA 1
ATOM 1479 C C . GLY A 1 180 ? -44.215 0.520 110.278 1.00 30.42 180 GLY A C 1
ATOM 1480 O O . GLY A 1 180 ? -44.201 -0.699 110.197 1.00 30.42 180 GLY A O 1
ATOM 1481 N N . ALA A 1 181 ? -43.114 1.284 110.258 1.00 32.22 181 ALA A N 1
ATOM 1482 C CA . ALA A 1 181 ? -41.741 1.016 110.738 1.00 32.22 181 ALA A CA 1
ATOM 1483 C C . ALA A 1 181 ? -41.043 -0.374 110.580 1.00 32.22 181 ALA A C 1
ATOM 1485 O O . ALA A 1 181 ? -41.246 -1.266 111.392 1.00 32.22 181 ALA A O 1
ATOM 1486 N N . GLU A 1 182 ? -40.067 -0.419 109.650 1.00 27.88 182 GLU A N 1
ATOM 1487 C CA . GLU A 1 182 ? -38.607 -0.681 109.846 1.00 27.88 182 GLU A CA 1
ATOM 1488 C C . GLU A 1 182 ? -38.072 -2.051 110.416 1.00 27.88 182 GLU A C 1
ATOM 1490 O O . GLU A 1 182 ? -38.845 -2.892 110.855 1.00 27.88 182 GLU A O 1
ATOM 1495 N N . PRO A 1 183 ? -36.745 -2.366 110.371 1.00 53.72 183 PRO A N 1
ATOM 1496 C CA . PRO A 1 183 ? -36.027 -3.088 109.296 1.00 53.72 183 PRO A CA 1
ATOM 1497 C C . PRO A 1 183 ? -35.228 -4.337 109.782 1.00 53.72 183 PRO A C 1
ATOM 1499 O O . PRO A 1 183 ? -35.205 -4.640 110.972 1.00 53.72 183 PRO A O 1
ATOM 1502 N N . SER A 1 184 ? -34.493 -5.046 108.896 1.00 32.94 184 SER A N 1
ATOM 1503 C CA . SER A 1 184 ? -33.103 -5.525 109.161 1.00 32.94 184 SER A CA 1
ATOM 1504 C C . SER A 1 184 ? -32.465 -6.457 108.094 1.00 32.94 184 SER A C 1
ATOM 1506 O O . SER A 1 184 ? -33.042 -7.444 107.659 1.00 32.94 184 SER A O 1
ATOM 1508 N N . SER A 1 185 ? -31.176 -6.173 107.822 1.00 33.16 185 SER A N 1
ATOM 1509 C CA . SER A 1 185 ? -30.015 -7.097 107.768 1.00 33.16 185 SER A CA 1
ATOM 1510 C C . SER A 1 185 ? -29.657 -7.980 106.535 1.00 33.16 185 SER A C 1
ATOM 1512 O O . SER A 1 185 ? -30.133 -9.097 106.383 1.00 33.16 185 SER A O 1
ATOM 1514 N N . SER A 1 186 ? -28.574 -7.546 105.858 1.00 32.09 186 SER A N 1
ATOM 1515 C CA . SER A 1 186 ? -27.258 -8.222 105.631 1.00 32.09 186 SER A CA 1
ATOM 1516 C C . SER A 1 186 ? -27.083 -9.512 104.790 1.00 32.09 186 SER A C 1
ATOM 1518 O O . SER A 1 186 ? -27.462 -10.591 105.233 1.00 32.09 186 SER A O 1
ATOM 1520 N N . LYS A 1 187 ? -26.246 -9.441 103.726 1.00 37.91 187 LYS A N 1
ATOM 1521 C CA . LYS A 1 187 ? -24.989 -10.237 103.509 1.00 37.91 187 LYS A CA 1
ATOM 1522 C C . LYS A 1 187 ? -24.278 -9.828 102.192 1.00 37.91 187 LYS A C 1
ATOM 1524 O O . LYS A 1 187 ? -24.925 -9.802 101.157 1.00 37.91 187 LYS A O 1
ATOM 1529 N N . VAL A 1 188 ? -23.044 -9.287 102.199 1.00 34.44 188 VAL A N 1
ATOM 1530 C CA . VAL A 1 188 ? -21.708 -9.940 101.994 1.00 34.44 188 VAL A CA 1
ATOM 1531 C C . VAL A 1 188 ? -21.731 -10.959 100.826 1.00 34.44 188 VAL A C 1
ATOM 1533 O O . VAL A 1 188 ? -22.511 -11.900 100.879 1.00 34.44 188 VAL A O 1
ATOM 1536 N N . THR A 1 189 ? -20.936 -10.895 99.742 1.00 31.58 189 THR A N 1
ATOM 1537 C CA . THR A 1 189 ? -19.455 -10.968 99.658 1.00 31.58 189 THR A CA 1
ATOM 1538 C C . THR A 1 189 ? -19.002 -10.808 98.181 1.00 31.58 189 THR A C 1
ATOM 1540 O O . THR A 1 189 ? -19.622 -11.436 97.335 1.00 31.58 189 THR A O 1
ATOM 1543 N N . SER A 1 190 ? -17.879 -10.102 97.933 1.00 32.72 190 SER A N 1
ATOM 1544 C CA . SER A 1 190 ? -16.709 -10.531 97.108 1.00 32.72 190 SER A CA 1
ATOM 1545 C C . SER A 1 190 ? -16.886 -10.775 95.586 1.00 32.72 190 SER A C 1
ATOM 1547 O O . SER A 1 190 ? -17.837 -11.414 95.180 1.00 32.72 190 SER A O 1
ATOM 1549 N N . VAL A 1 191 ? -15.998 -10.444 94.635 1.00 35.53 191 VAL A N 1
ATOM 1550 C CA . VAL A 1 191 ? -14.641 -9.855 94.533 1.00 35.53 191 VAL A CA 1
ATOM 1551 C C . VAL A 1 191 ? -14.308 -9.882 93.024 1.00 35.53 191 VAL A C 1
ATOM 1553 O O . VAL A 1 191 ? -14.611 -10.891 92.400 1.00 35.53 191 VAL A O 1
ATOM 1556 N N . ASN A 1 192 ? -13.640 -8.833 92.509 1.00 32.53 192 ASN A N 1
ATOM 1557 C CA . ASN A 1 192 ? -12.640 -8.818 91.409 1.00 32.53 192 ASN A CA 1
ATOM 1558 C C . ASN A 1 192 ? -13.009 -9.377 90.013 1.00 32.53 192 ASN A C 1
ATOM 1560 O O . ASN A 1 192 ? -13.778 -10.308 89.862 1.00 32.53 192 ASN A O 1
ATOM 1564 N N . ASN A 1 193 ? -12.387 -8.983 88.904 1.00 34.88 193 ASN A N 1
ATOM 1565 C CA . ASN A 1 193 ? -11.583 -7.836 88.486 1.00 34.88 193 ASN A CA 1
ATOM 1566 C C . ASN A 1 193 ? -11.435 -7.981 86.957 1.00 34.88 193 ASN A C 1
ATOM 1568 O O . ASN A 1 193 ? -11.308 -9.095 86.462 1.00 34.88 193 ASN A O 1
ATOM 1572 N N . THR A 1 194 ? -11.398 -6.840 86.272 1.00 34.69 194 THR A N 1
ATOM 1573 C CA . THR A 1 194 ? -10.486 -6.451 85.175 1.00 34.69 194 THR A CA 1
ATOM 1574 C C . THR A 1 194 ? -10.117 -7.392 84.012 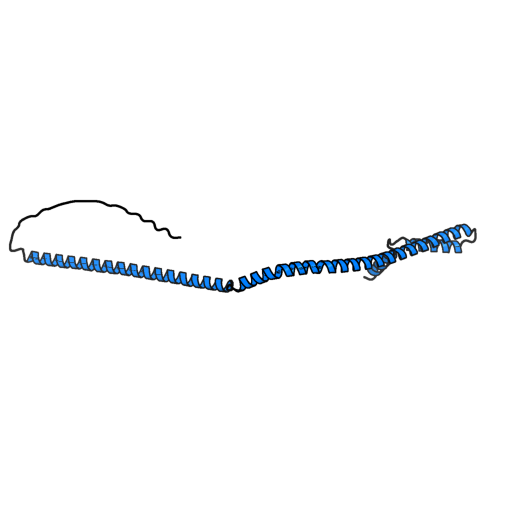1.00 34.69 194 THR A C 1
ATOM 1576 O O . THR A 1 194 ? -9.608 -8.491 84.203 1.00 34.69 194 THR A O 1
ATOM 1579 N N . SER A 1 195 ? -10.097 -6.736 82.841 1.00 35.09 195 SER A N 1
ATOM 1580 C CA . SER A 1 195 ? -9.134 -6.876 81.730 1.00 35.09 195 SER A CA 1
ATOM 1581 C C . SER A 1 195 ? -9.432 -7.983 80.719 1.00 35.09 195 SER A C 1
ATOM 1583 O O . SER A 1 195 ? -9.453 -9.160 81.037 1.00 35.09 195 SER A O 1
ATOM 1585 N N . SER A 1 196 ? -9.832 -7.647 79.490 1.00 39.12 196 SER A N 1
ATOM 1586 C CA . SER A 1 196 ? -9.015 -7.066 78.410 1.00 39.12 196 SER A CA 1
ATOM 1587 C C . SER A 1 196 ? -7.878 -7.986 77.976 1.00 39.12 196 SER A C 1
ATOM 1589 O O . SER A 1 196 ? -6.830 -7.992 78.608 1.00 39.12 196 SER A O 1
ATOM 1591 N N . GLU A 1 197 ? -8.050 -8.655 76.838 1.00 37.91 197 GLU A N 1
ATOM 1592 C CA . GLU A 1 197 ? -6.942 -8.990 75.948 1.00 37.91 197 GLU A CA 1
ATOM 1593 C C . GLU A 1 197 ? -7.441 -9.206 74.513 1.00 37.91 197 GLU A C 1
ATOM 1595 O O . GLU A 1 197 ? -8.502 -9.773 74.260 1.00 37.91 197 GLU A O 1
ATOM 1600 N N . LYS A 1 198 ? -6.668 -8.641 73.583 1.00 43.81 198 LYS A N 1
ATOM 1601 C CA . LYS A 1 198 ? -6.812 -8.712 72.128 1.00 43.81 198 LYS A CA 1
ATOM 1602 C C . LYS A 1 198 ? -6.538 -10.134 71.633 1.00 43.81 198 LYS A C 1
ATOM 1604 O O . LYS A 1 198 ? -5.623 -10.778 72.128 1.00 43.81 198 LYS A O 1
ATOM 1609 N N . SER A 1 199 ? -7.163 -10.521 70.521 1.00 40.84 199 SER A N 1
ATOM 1610 C CA . SER A 1 199 ? -6.477 -11.361 69.537 1.00 40.84 199 SER A CA 1
ATOM 1611 C C . SER A 1 199 ? -6.889 -10.983 68.117 1.00 40.84 199 SER A C 1
ATOM 1613 O O . SER A 1 199 ? -8.056 -11.020 67.737 1.00 40.84 199 SER A O 1
ATOM 1615 N N . THR A 1 200 ? -5.884 -10.538 67.376 1.00 41.66 200 THR A N 1
ATOM 1616 C CA . THR A 1 200 ? -5.832 -10.308 65.937 1.00 41.66 200 THR A CA 1
ATOM 1617 C C . THR A 1 200 ? -5.795 -11.639 65.192 1.00 41.66 200 THR A C 1
ATOM 1619 O O . THR A 1 200 ? -4.962 -12.479 65.521 1.00 41.66 200 THR A O 1
ATOM 1622 N N . LEU A 1 201 ? -6.580 -11.788 64.124 1.00 44.19 201 LEU A N 1
ATOM 1623 C CA . LEU A 1 201 ? -6.265 -12.739 63.059 1.00 44.19 201 LEU A CA 1
ATOM 1624 C C . LEU A 1 201 ? -6.539 -12.083 61.702 1.00 44.19 201 LEU A C 1
ATOM 1626 O O . LEU A 1 201 ? -7.668 -11.708 61.395 1.00 44.19 201 LEU A O 1
ATOM 1630 N N . ALA A 1 202 ? -5.467 -11.907 60.934 1.00 46.25 202 ALA A N 1
ATOM 1631 C CA . ALA A 1 202 ? -5.507 -11.582 59.520 1.00 46.25 202 ALA A CA 1
ATOM 1632 C C . ALA A 1 202 ? -5.928 -12.832 58.734 1.00 46.25 202 ALA A C 1
ATOM 1634 O O . ALA A 1 202 ? -5.474 -13.935 59.043 1.00 46.25 202 ALA A O 1
ATOM 1635 N N . MET A 1 203 ? -6.774 -12.656 57.723 1.00 52.75 203 MET A N 1
ATOM 1636 C CA . MET A 1 203 ? -6.979 -13.640 56.666 1.00 52.75 203 MET A CA 1
ATOM 1637 C C . MET A 1 203 ? -6.518 -13.017 55.354 1.00 52.75 203 MET A C 1
ATOM 1639 O O . MET A 1 203 ? -7.075 -12.016 54.905 1.00 52.75 203 MET A O 1
ATOM 1643 N N . ASP A 1 204 ? -5.476 -13.625 54.794 1.00 47.94 204 ASP A N 1
ATOM 1644 C CA . ASP A 1 204 ? -5.093 -13.524 53.393 1.00 47.94 204 ASP A CA 1
ATOM 1645 C C . ASP A 1 204 ? -6.267 -13.931 52.498 1.00 47.94 204 ASP A C 1
ATOM 1647 O O . ASP A 1 204 ? -6.993 -14.887 52.788 1.00 47.94 204 ASP A O 1
ATOM 1651 N N . THR A 1 205 ? -6.432 -13.256 51.365 1.00 53.69 205 THR A N 1
ATOM 1652 C CA . THR A 1 205 ? -7.116 -1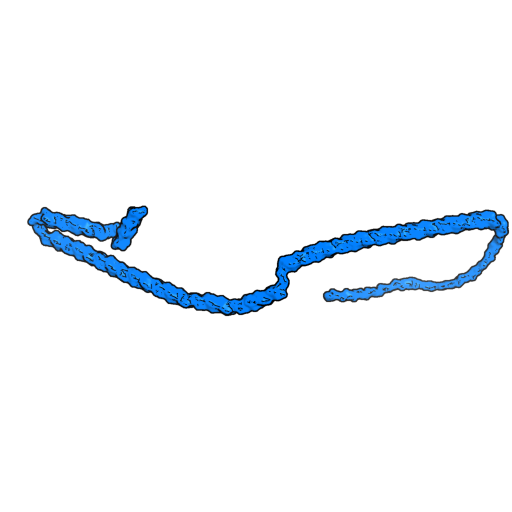3.850 50.215 1.00 53.69 205 THR A CA 1
ATOM 1653 C C . THR A 1 205 ? -6.445 -13.361 48.940 1.00 53.69 205 THR A C 1
ATOM 1655 O O . THR A 1 205 ? -6.318 -12.159 48.706 1.00 53.69 205 THR A O 1
ATOM 1658 N N . THR A 1 206 ? -5.946 -14.349 48.200 1.00 57.12 206 THR A N 1
ATOM 1659 C CA . THR A 1 206 ? -5.522 -14.303 46.798 1.00 57.12 206 THR A CA 1
ATOM 1660 C C . THR A 1 206 ? -6.699 -13.991 45.885 1.00 57.12 206 THR A C 1
ATOM 1662 O O . THR A 1 206 ? -7.817 -14.449 46.210 1.00 57.12 206 THR A O 1
#

Sequence (206 aa):
MADDEVIRKRLLIDGEGVGDDRRITTLLKTFLKWCNNDEEKDPSYQKMFAQLAQCEIAMGKTQAVYEMNERETTNYENVFKEIGVQHPSITFEYLFLLFPEYDALAQGIAKHPERQETMRQIEELEKVLTQQTETKESLASKLELRKKQFYLLIKTIHELQNMIDEDKTDQESQFSSEVGAEPSSSKVTSVNNTSSEKSTLAMDTT

InterPro domains:
  IPR008501 THO complex subunit 7/Mft1 [PF05615] (4-88)

Organism: Actinia tenebrosa (NCBI:txid6105)